Protein AF-A0A521VPE9-F1 (afdb_monomer_lite)

pLDDT: mean 84.45, std 17.82, range [32.88, 98.0]

Foldseek 3Di:
DDDDDDDDDDDDDDDDDDPDDDDPPPDPPQQWFKAKAWEFEAAPVRAGDFQKWKAKPPVRDIDTGHNRRIDIDIDTGGAPDKMKIFIDDDDAQCPPPDPVNLVLLLVQLVCCQVVNDNDPALLLQCQQCFLRPLGRYVVSSVLSVCSVVVHDPVRDGGFKWKWFPPFGCSVDCVGINRTDMDIDGSVDHNYHTYMYIGGSSVSVD

Secondary structure (DSSP, 8-state):
-------------------------------EEEEEEEEEEEETTS-B--S-EEEEETTTEEEEPPTTSEEEEEEEEETTS-EEEEEE--S-TTTT--HHHHHHHHHHHHHHHTTSS--SSHHHHHHH-SS-SSS--HHHHHHHHHHHTT--TTS---SEEEEETT--TTS-TTTS-SS-EEEE-TT--EEEEEEEEEEGGGGG-

Radius of gyration: 30.39 Å; chains: 1; bounding box: 102×29×91 Å

Structure (mmCIF, N/CA/C/O backbone):
data_AF-A0A521VPE9-F1
#
_entry.id   AF-A0A521VPE9-F1
#
loop_
_atom_site.group_PDB
_atom_site.id
_atom_site.type_symbol
_atom_site.label_atom_id
_atom_site.label_alt_id
_atom_site.label_comp_id
_atom_site.label_asym_id
_atom_site.label_entity_id
_atom_site.label_seq_id
_atom_site.pdbx_PDB_ins_code
_atom_site.Cartn_x
_atom_site.Cartn_y
_atom_site.Cartn_z
_atom_site.occupancy
_atom_site.B_iso_or_equiv
_atom_site.auth_seq_id
_atom_site.auth_comp_id
_atom_site.auth_asym_id
_atom_site.auth_atom_id
_atom_site.pdbx_PDB_model_num
ATOM 1 N N . MET A 1 1 ? 80.218 13.488 -65.699 1.00 38.84 1 MET A N 1
ATOM 2 C CA . MET A 1 1 ? 79.928 13.348 -64.254 1.00 38.84 1 MET A CA 1
ATOM 3 C C . MET A 1 1 ? 78.412 13.339 -64.065 1.00 38.84 1 MET A C 1
ATOM 5 O O . MET A 1 1 ? 77.801 14.327 -64.435 1.00 38.84 1 MET A O 1
ATOM 9 N N . LYS A 1 2 ? 77.873 12.226 -63.522 1.00 44.59 2 LYS A N 1
ATOM 10 C CA . LYS A 1 2 ? 76.482 11.945 -63.062 1.00 44.59 2 LYS A CA 1
ATOM 11 C C . LYS A 1 2 ? 75.376 11.873 -64.153 1.00 44.59 2 LYS A C 1
ATOM 13 O O . LYS A 1 2 ? 74.921 12.909 -64.608 1.00 44.59 2 LYS A O 1
ATOM 18 N N . THR A 1 3 ? 75.138 10.714 -64.803 1.00 37.97 3 THR A N 1
ATOM 19 C CA . THR A 1 3 ? 74.208 9.566 -64.491 1.00 37.97 3 THR A CA 1
ATOM 20 C C . THR A 1 3 ? 72.710 9.883 -64.727 1.00 37.97 3 THR A C 1
ATOM 22 O O . THR A 1 3 ? 72.199 10.746 -64.029 1.00 37.97 3 THR A O 1
ATOM 25 N N . LEU A 1 4 ? 72.049 9.394 -65.805 1.00 33.66 4 LEU A N 1
ATOM 26 C CA . LEU A 1 4 ? 71.272 8.119 -65.986 1.00 33.66 4 LEU A CA 1
ATOM 27 C C . LEU A 1 4 ? 70.026 8.027 -65.051 1.00 33.66 4 LEU A C 1
ATOM 29 O O . LEU A 1 4 ? 70.189 8.320 -63.879 1.00 33.66 4 LEU A O 1
ATOM 33 N N . SER A 1 5 ? 68.794 7.615 -65.404 1.00 39.41 5 SER A N 1
ATOM 34 C CA . SER A 1 5 ? 68.236 6.858 -66.541 1.00 39.41 5 SER A CA 1
ATOM 35 C C . SER A 1 5 ? 66.705 7.061 -66.709 1.00 39.41 5 SER A C 1
ATOM 37 O O . SER A 1 5 ? 66.017 7.502 -65.793 1.00 39.41 5 SER A O 1
ATOM 39 N N . LEU A 1 6 ? 66.198 6.649 -67.882 1.00 37.56 6 LEU A N 1
ATOM 40 C CA . LEU A 1 6 ? 64.811 6.280 -68.236 1.00 37.56 6 LEU A CA 1
ATOM 41 C C . LEU A 1 6 ? 64.096 5.383 -67.193 1.00 37.56 6 LEU A C 1
ATOM 43 O O . LEU A 1 6 ? 64.772 4.538 -66.610 1.00 37.56 6 LEU A O 1
ATOM 47 N N . LEU A 1 7 ? 62.746 5.419 -67.128 1.00 33.91 7 LEU A N 1
ATOM 48 C CA . LEU A 1 7 ? 61.874 4.316 -67.611 1.00 33.91 7 LEU A CA 1
ATOM 49 C C . LEU A 1 7 ? 60.352 4.622 -67.593 1.00 33.91 7 LEU A C 1
ATOM 51 O O . LEU A 1 7 ? 59.834 5.284 -66.701 1.00 33.91 7 LEU A O 1
ATOM 55 N N . LEU A 1 8 ? 59.680 4.058 -68.603 1.00 35.56 8 LEU A N 1
ATOM 56 C CA . LEU A 1 8 ? 58.241 3.846 -68.834 1.00 35.56 8 LEU A CA 1
ATOM 57 C C . LEU A 1 8 ? 57.514 3.107 -67.690 1.00 35.56 8 LEU A C 1
ATOM 59 O O . LEU A 1 8 ? 58.116 2.262 -67.034 1.00 35.56 8 LEU A O 1
ATOM 63 N N . GLY A 1 9 ? 56.186 3.269 -67.589 1.00 32.88 9 GLY A N 1
ATOM 64 C CA . GLY A 1 9 ? 55.341 2.347 -66.818 1.00 32.88 9 GLY A CA 1
ATOM 65 C C . GLY A 1 9 ? 53.842 2.653 -66.855 1.00 32.88 9 GLY A C 1
ATOM 66 O O . GLY A 1 9 ? 53.355 3.487 -66.106 1.00 32.88 9 GLY A O 1
ATOM 67 N N . ILE A 1 10 ? 53.127 1.947 -67.731 1.00 40.38 10 ILE A N 1
ATOM 68 C CA . ILE A 1 10 ? 51.663 1.778 -67.775 1.00 40.38 10 ILE A CA 1
ATOM 69 C C . ILE A 1 10 ? 51.202 1.016 -66.514 1.00 40.38 10 ILE A C 1
ATOM 71 O O . ILE A 1 10 ? 51.974 0.203 -66.017 1.00 40.38 10 ILE A O 1
ATOM 75 N N . ILE A 1 11 ? 49.962 1.229 -66.040 1.00 36.00 11 ILE A N 1
ATOM 76 C CA . ILE A 1 11 ? 48.952 0.199 -65.672 1.00 36.00 11 ILE A CA 1
ATOM 77 C C . ILE A 1 11 ? 47.795 0.850 -64.888 1.00 36.00 11 ILE A C 1
ATOM 79 O O . ILE A 1 11 ? 47.979 1.491 -63.858 1.00 36.00 11 ILE A O 1
ATOM 83 N N . ALA A 1 12 ? 46.585 0.652 -65.413 1.00 41.69 12 ALA A N 1
ATOM 84 C CA . ALA A 1 12 ? 45.309 0.907 -64.758 1.00 41.69 12 ALA A CA 1
ATOM 85 C C . ALA A 1 12 ? 45.059 -0.107 -63.634 1.00 41.69 12 ALA A C 1
ATOM 87 O O . ALA A 1 12 ? 45.365 -1.281 -63.817 1.00 41.69 12 ALA A O 1
ATOM 88 N N . PHE A 1 13 ? 44.411 0.291 -62.536 1.00 37.38 13 PHE A N 1
ATOM 89 C CA . PHE A 1 13 ? 43.777 -0.679 -61.640 1.00 37.38 13 PHE A CA 1
ATOM 90 C C . PHE A 1 13 ? 42.507 -0.109 -60.995 1.00 37.38 13 PHE A C 1
ATOM 92 O O . PHE A 1 13 ? 42.539 0.695 -60.068 1.00 37.38 13 PHE A O 1
ATOM 99 N N . SER A 1 14 ? 41.372 -0.552 -61.533 1.00 47.44 14 SER A N 1
ATOM 100 C CA . SER A 1 14 ? 40.066 -0.566 -60.876 1.00 47.44 14 SER A CA 1
ATOM 101 C C . SER A 1 14 ? 40.106 -1.601 -59.756 1.00 47.44 14 SER A C 1
ATOM 103 O O . SER A 1 14 ? 40.374 -2.763 -60.045 1.00 47.44 14 SER A O 1
ATOM 105 N N . THR A 1 15 ? 39.789 -1.231 -58.513 1.00 42.44 15 THR A N 1
ATOM 106 C CA . THR A 1 15 ? 39.433 -2.208 -57.467 1.00 42.44 15 THR A CA 1
ATOM 107 C C . THR A 1 15 ? 38.308 -1.688 -56.571 1.00 42.44 15 THR A C 1
ATOM 109 O O . THR A 1 15 ? 38.459 -0.716 -55.842 1.00 42.44 15 THR A O 1
ATOM 112 N N . ALA A 1 16 ? 37.166 -2.358 -56.735 1.00 42.12 16 ALA A N 1
ATOM 113 C CA . ALA A 1 16 ? 36.072 -2.659 -55.815 1.00 42.12 16 ALA A CA 1
ATOM 114 C C . ALA A 1 16 ? 35.952 -1.898 -54.477 1.00 42.12 16 ALA A C 1
ATOM 116 O O . ALA A 1 16 ? 36.826 -1.965 -53.613 1.00 42.12 16 ALA A O 1
ATOM 117 N N . LEU A 1 17 ? 34.747 -1.345 -54.260 1.00 40.72 17 LEU A N 1
ATOM 118 C CA . LEU A 1 17 ? 34.161 -1.146 -52.934 1.00 40.72 17 LEU A CA 1
ATOM 119 C C . LEU A 1 17 ? 34.229 -2.461 -52.148 1.00 40.72 17 LEU A C 1
ATOM 121 O O . LEU A 1 17 ? 33.538 -3.423 -52.479 1.00 40.72 17 LEU A O 1
ATOM 125 N N . PHE A 1 18 ? 35.015 -2.478 -51.079 1.00 43.62 18 PHE A N 1
ATOM 126 C CA . PHE A 1 18 ? 34.883 -3.481 -50.034 1.00 43.62 18 PHE A CA 1
ATOM 127 C C . PHE A 1 18 ? 33.961 -2.915 -48.953 1.00 43.62 18 PHE A C 1
ATOM 129 O O . PHE A 1 18 ? 34.363 -2.085 -48.139 1.00 43.62 18 PHE A O 1
ATOM 136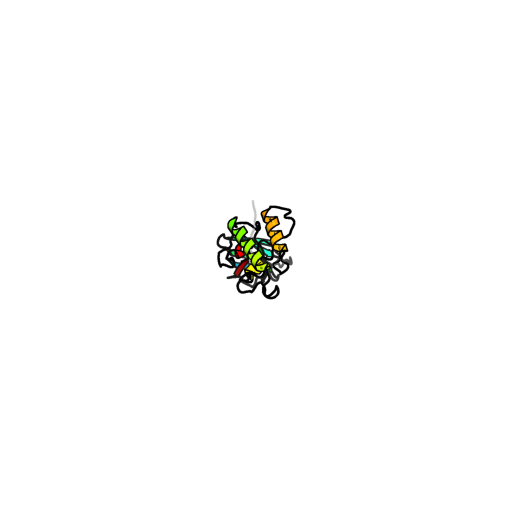 N N . SER A 1 19 ? 32.705 -3.362 -48.959 1.00 47.97 19 SER A N 1
ATOM 137 C CA . SER A 1 19 ? 31.839 -3.300 -47.784 1.00 47.97 19 SER A CA 1
ATOM 138 C C . SER A 1 19 ? 32.496 -4.142 -46.693 1.00 47.97 19 SER A C 1
ATOM 140 O O . SER A 1 19 ? 32.564 -5.367 -46.822 1.00 47.97 19 SER A O 1
ATOM 142 N N . GLN A 1 20 ? 33.033 -3.512 -45.649 1.00 49.53 20 GLN A N 1
ATOM 143 C CA . GLN A 1 20 ? 33.570 -4.267 -44.524 1.00 49.53 20 GLN A CA 1
ATOM 144 C C . GLN A 1 20 ? 32.431 -5.015 -43.830 1.00 49.53 20 GLN A C 1
ATOM 146 O O . GLN A 1 20 ? 31.494 -4.443 -43.278 1.00 49.53 20 GLN A O 1
ATOM 151 N N . SER A 1 21 ? 32.540 -6.330 -43.943 1.00 42.44 21 SER A N 1
ATOM 152 C CA . SER A 1 21 ? 31.733 -7.361 -43.323 1.00 42.44 21 SER A CA 1
ATOM 153 C C . SER A 1 21 ? 31.647 -7.190 -41.807 1.00 42.44 21 SER A C 1
ATOM 155 O O . SER A 1 21 ? 32.664 -7.077 -41.121 1.00 42.44 21 SER A O 1
ATOM 157 N N . ARG A 1 22 ? 30.412 -7.269 -41.311 1.00 51.34 22 ARG A N 1
ATOM 158 C CA . ARG A 1 22 ? 30.007 -7.534 -39.928 1.00 51.34 22 ARG A CA 1
ATOM 159 C C . ARG A 1 22 ? 30.828 -8.699 -39.355 1.00 51.34 22 ARG A C 1
ATOM 161 O O . ARG A 1 22 ? 30.612 -9.845 -39.735 1.00 51.34 22 ARG A O 1
ATOM 168 N N . GLN A 1 23 ? 31.768 -8.421 -38.453 1.00 50.00 23 GLN A N 1
ATOM 169 C CA . GLN A 1 23 ? 32.304 -9.460 -37.577 1.00 50.00 23 GLN A CA 1
ATOM 170 C C . GLN A 1 23 ? 31.295 -9.694 -36.454 1.00 50.00 23 GLN A C 1
ATOM 172 O O . GLN A 1 23 ? 31.183 -8.906 -35.515 1.00 50.00 23 GLN A O 1
ATOM 177 N N . GLU A 1 24 ? 30.539 -10.781 -36.580 1.00 51.44 24 GLU A N 1
ATOM 178 C CA . GLU A 1 24 ? 29.813 -11.378 -35.468 1.00 51.44 24 GLU A CA 1
ATOM 179 C C . GLU A 1 24 ? 30.824 -11.961 -34.484 1.00 51.44 24 GLU A C 1
ATOM 181 O O . GLU A 1 24 ? 31.303 -13.084 -34.618 1.00 51.44 24 GLU A O 1
ATOM 186 N N . ILE A 1 25 ? 31.174 -11.164 -33.479 1.00 54.12 25 ILE A N 1
ATOM 187 C CA . ILE A 1 25 ? 31.717 -11.699 -32.239 1.00 54.12 25 ILE A CA 1
ATOM 188 C C . ILE A 1 25 ? 30.508 -12.209 -31.461 1.00 54.12 25 ILE A C 1
ATOM 190 O O . ILE A 1 25 ? 29.735 -11.415 -30.922 1.00 54.12 25 ILE A O 1
ATOM 194 N N . SER A 1 26 ? 30.351 -13.534 -31.445 1.00 57.69 26 SER A N 1
ATOM 195 C CA . SER A 1 26 ? 29.469 -14.299 -30.560 1.00 57.69 26 SER A CA 1
ATOM 196 C C . SER A 1 26 ? 29.886 -14.098 -29.096 1.00 57.69 26 SER A C 1
ATOM 198 O O . SER A 1 26 ? 30.411 -14.993 -28.439 1.00 57.69 26 SER A O 1
ATOM 200 N N . GLY A 1 27 ? 29.688 -12.887 -28.592 1.00 43.84 27 GLY A N 1
ATOM 201 C CA . GLY A 1 27 ? 29.417 -12.638 -27.190 1.00 43.84 27 GLY A CA 1
ATOM 202 C C . GLY A 1 27 ? 27.909 -12.529 -27.072 1.00 43.84 27 GLY A C 1
ATOM 203 O O . GLY A 1 27 ? 27.284 -11.873 -27.903 1.00 43.84 27 GLY A O 1
ATOM 204 N N . ASN A 1 28 ? 27.331 -13.191 -26.082 1.00 50.50 28 ASN A N 1
ATOM 205 C CA . ASN A 1 28 ? 25.933 -13.062 -25.706 1.00 50.50 28 ASN A CA 1
ATOM 206 C C . ASN A 1 28 ? 25.650 -11.582 -25.372 1.00 50.50 28 ASN A C 1
ATOM 208 O O . ASN A 1 28 ? 25.769 -11.171 -24.221 1.00 50.50 28 ASN A O 1
ATOM 212 N N . ARG A 1 29 ? 25.401 -10.737 -26.381 1.00 56.78 29 ARG A N 1
ATOM 213 C CA . ARG A 1 29 ? 24.960 -9.365 -26.155 1.00 56.78 29 ARG A CA 1
ATOM 214 C C . ARG A 1 29 ? 23.527 -9.509 -25.687 1.00 56.78 29 ARG A C 1
ATOM 216 O O . ARG A 1 29 ? 22.679 -9.930 -26.468 1.00 56.78 29 ARG A O 1
ATOM 223 N N . ALA A 1 30 ? 23.289 -9.232 -24.411 1.00 64.31 30 ALA A N 1
ATOM 224 C CA . ALA A 1 30 ? 21.945 -8.950 -23.951 1.00 64.31 30 ALA A CA 1
ATOM 225 C C . ALA A 1 30 ? 21.428 -7.816 -24.843 1.00 64.31 30 ALA A C 1
ATOM 227 O O . ALA A 1 30 ? 21.973 -6.712 -24.827 1.00 64.31 30 ALA A O 1
ATOM 228 N N . PHE A 1 31 ? 20.495 -8.143 -25.732 1.00 83.31 31 PHE A N 1
ATOM 229 C CA . PHE A 1 31 ? 19.759 -7.131 -26.466 1.00 83.31 31 PHE A CA 1
ATOM 230 C C . PHE A 1 31 ? 18.882 -6.420 -25.441 1.00 83.31 31 PHE A C 1
ATOM 232 O O . PHE A 1 31 ? 18.300 -7.088 -24.584 1.00 83.31 31 PHE A O 1
ATOM 239 N N . SER A 1 32 ? 18.868 -5.093 -25.480 1.00 87.75 32 SER A N 1
ATOM 240 C CA . SER A 1 32 ? 17.947 -4.288 -24.694 1.00 87.75 32 SER A CA 1
ATOM 241 C C . SER A 1 32 ? 17.077 -3.474 -25.633 1.00 87.75 32 SER A C 1
ATOM 243 O O . SER A 1 32 ? 17.563 -3.004 -26.667 1.00 87.75 32 SER A O 1
ATOM 245 N N . SER A 1 33 ? 15.820 -3.299 -25.250 1.00 90.94 33 SER A N 1
ATOM 246 C CA . SER A 1 33 ? 14.893 -2.408 -25.936 1.00 90.94 33 SER A CA 1
ATOM 247 C C . SER A 1 33 ? 14.295 -1.404 -24.952 1.00 90.94 33 SER A C 1
ATOM 249 O O . SER A 1 33 ? 14.069 -1.748 -23.783 1.00 90.94 33 SER A O 1
ATOM 251 N N . PRO A 1 34 ? 14.005 -0.175 -25.415 1.00 91.94 34 PRO A N 1
ATOM 252 C CA . PRO A 1 34 ? 13.356 0.828 -24.593 1.00 91.94 34 PRO A CA 1
ATOM 253 C C . PRO A 1 34 ? 11.907 0.429 -24.316 1.00 91.94 34 PRO A C 1
ATOM 255 O O . PRO A 1 34 ? 11.120 0.217 -25.239 1.00 91.94 34 PRO A O 1
ATOM 258 N N . 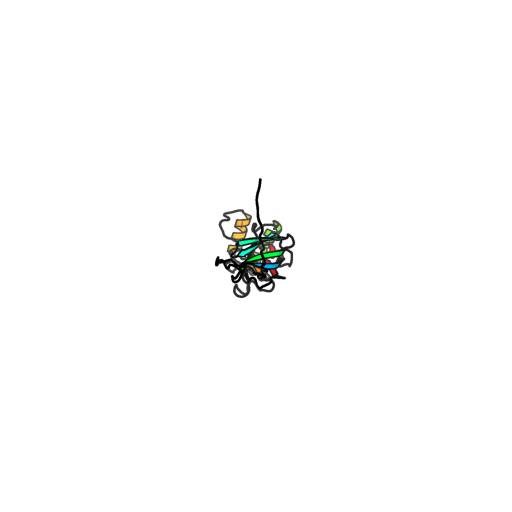VAL A 1 35 ? 11.537 0.402 -23.040 1.00 93.50 35 VAL A N 1
ATOM 259 C CA . VAL A 1 35 ? 10.165 0.214 -22.570 1.00 93.50 35 VAL A CA 1
ATOM 260 C C . VAL A 1 35 ? 9.692 1.486 -21.895 1.00 93.50 35 VAL A C 1
ATOM 262 O O . VAL A 1 35 ? 10.323 1.986 -20.964 1.00 93.50 35 VAL A O 1
ATOM 265 N N . HIS A 1 36 ? 8.558 2.002 -22.362 1.00 94.94 36 HIS A N 1
ATOM 266 C CA . HIS A 1 36 ? 7.887 3.145 -21.755 1.00 94.94 36 HIS A CA 1
ATOM 267 C C . HIS A 1 36 ? 6.868 2.664 -20.719 1.00 94.94 36 HIS A C 1
ATOM 269 O O . HIS A 1 36 ? 5.966 1.886 -21.047 1.00 94.94 36 HIS A O 1
ATOM 275 N N . ILE A 1 37 ? 7.034 3.121 -19.478 1.00 95.88 37 ILE A N 1
ATOM 276 C CA . ILE A 1 37 ? 6.189 2.799 -18.330 1.00 95.88 37 ILE A CA 1
ATOM 277 C C . ILE A 1 37 ? 5.598 4.101 -17.798 1.00 95.88 37 ILE A C 1
ATOM 279 O O . ILE A 1 37 ? 6.317 4.980 -17.324 1.00 95.88 37 ILE A O 1
ATOM 283 N N . GLN A 1 38 ? 4.276 4.213 -17.867 1.00 97.12 38 GLN A N 1
ATOM 284 C CA . GLN A 1 38 ? 3.535 5.404 -17.484 1.00 97.12 38 GLN A CA 1
ATOM 285 C C . GLN A 1 38 ? 2.258 5.040 -16.727 1.00 97.12 38 GLN A C 1
ATOM 287 O O . GLN A 1 38 ? 1.488 4.166 -17.142 1.00 97.12 38 GLN A O 1
ATOM 292 N N . GLY A 1 39 ? 1.982 5.777 -15.654 1.00 97.31 39 GLY A N 1
ATOM 293 C CA . GLY A 1 39 ? 0.763 5.599 -14.885 1.00 97.31 39 GLY A CA 1
ATOM 294 C C . GLY A 1 39 ? 0.574 6.583 -13.742 1.00 97.31 39 GLY A C 1
ATOM 295 O O . GLY A 1 39 ? 1.229 7.624 -13.656 1.00 97.31 39 GLY A O 1
ATOM 296 N N . MET A 1 40 ? -0.380 6.237 -12.884 1.00 97.88 40 MET A N 1
ATOM 297 C CA . MET A 1 40 ? -0.809 7.013 -11.731 1.00 97.88 40 MET A CA 1
ATOM 298 C C . MET A 1 40 ? -1.070 6.090 -10.541 1.00 97.88 40 MET A C 1
ATOM 300 O O . MET A 1 40 ? -1.668 5.020 -10.695 1.00 97.88 40 MET A O 1
ATOM 304 N N . VAL A 1 41 ? -0.667 6.541 -9.353 1.00 97.94 41 VAL A N 1
ATOM 305 C CA . VAL A 1 41 ? -1.020 5.920 -8.077 1.00 97.94 41 VAL A CA 1
ATOM 306 C C . VAL A 1 41 ? -1.990 6.817 -7.307 1.00 97.94 41 VAL A C 1
ATOM 308 O O . VAL A 1 41 ? -1.702 7.985 -7.034 1.00 97.94 41 VAL A O 1
ATOM 311 N N . THR A 1 42 ? -3.141 6.263 -6.934 1.00 96.50 42 THR A N 1
ATOM 312 C CA . THR A 1 42 ? -4.176 6.935 -6.131 1.00 96.50 42 THR A CA 1
ATOM 313 C C . THR A 1 42 ? -4.551 6.106 -4.913 1.00 96.50 42 THR A C 1
ATOM 315 O O . THR A 1 42 ? -4.334 4.902 -4.905 1.00 96.50 42 THR A O 1
ATOM 318 N N . ASN A 1 43 ? -5.159 6.707 -3.894 1.00 94.00 43 ASN A N 1
ATOM 319 C CA . ASN A 1 43 ? -5.809 5.961 -2.821 1.00 94.00 43 ASN A CA 1
ATOM 320 C C . ASN A 1 43 ? -7.228 5.527 -3.222 1.00 94.00 43 ASN A C 1
ATOM 322 O O . ASN A 1 43 ? -7.712 5.827 -4.317 1.00 94.00 43 ASN A O 1
ATOM 326 N N . THR A 1 44 ? -7.916 4.845 -2.310 1.00 92.56 44 THR A N 1
ATOM 327 C CA . THR A 1 44 ? -9.285 4.346 -2.519 1.00 92.56 44 THR A CA 1
ATOM 328 C C . THR A 1 44 ? -10.309 5.469 -2.740 1.00 92.56 44 THR A C 1
ATOM 330 O O . THR A 1 44 ? -11.326 5.263 -3.401 1.00 92.56 44 THR A O 1
ATOM 333 N N . GLY A 1 45 ? -10.016 6.676 -2.240 1.00 90.50 45 GLY A N 1
ATOM 334 C CA . GLY A 1 45 ? -10.793 7.899 -2.451 1.00 90.50 45 GLY A CA 1
ATOM 335 C C . GLY A 1 45 ? -10.434 8.670 -3.728 1.00 90.50 45 GLY A C 1
ATOM 336 O O . GLY A 1 45 ? -10.965 9.759 -3.943 1.00 90.50 45 GLY A O 1
ATOM 337 N N . GLY A 1 46 ? -9.527 8.150 -4.564 1.00 92.19 46 GLY A N 1
ATOM 338 C CA . GLY A 1 46 ? -9.086 8.784 -5.811 1.00 92.19 46 GLY A CA 1
ATOM 339 C C . GLY A 1 46 ? -8.093 9.937 -5.633 1.00 92.19 46 GLY A C 1
ATOM 340 O O . GLY A 1 46 ? -7.814 10.661 -6.586 1.00 92.19 46 GLY A O 1
ATOM 341 N N . GLN A 1 47 ? -7.554 10.136 -4.430 1.00 93.56 47 GLN A N 1
ATOM 342 C CA . GLN A 1 47 ? -6.522 11.138 -4.169 1.00 93.56 47 GLN A CA 1
ATOM 343 C C . GLN A 1 47 ? -5.151 10.592 -4.565 1.00 93.56 47 GLN A C 1
ATOM 345 O O . GLN A 1 47 ? -4.843 9.434 -4.301 1.00 93.56 47 GLN A O 1
ATOM 350 N N . SER A 1 48 ? -4.309 11.430 -5.162 1.00 95.56 48 SER A N 1
ATOM 351 C CA . SER A 1 48 ? -2.937 11.080 -5.531 1.00 95.56 48 SER A CA 1
ATOM 352 C C . SER A 1 48 ? -2.101 10.591 -4.346 1.00 95.56 48 SER A C 1
ATOM 354 O O . SER A 1 48 ? -2.068 11.236 -3.296 1.00 95.56 48 SER A O 1
ATOM 356 N N . VAL A 1 49 ? -1.359 9.500 -4.546 1.00 94.88 49 VAL A N 1
ATOM 357 C CA . VAL A 1 49 ? -0.375 8.982 -3.584 1.00 94.88 49 VAL A CA 1
ATOM 358 C C . VAL A 1 49 ? 1.012 9.109 -4.197 1.00 94.88 49 VAL A C 1
ATOM 360 O O . VAL A 1 49 ? 1.391 8.335 -5.069 1.00 94.88 49 VAL A O 1
ATOM 363 N N . GLY A 1 50 ? 1.771 10.107 -3.748 1.00 95.31 50 GLY A N 1
ATOM 364 C CA . GLY A 1 50 ? 3.132 10.340 -4.224 1.00 95.31 50 GLY A CA 1
ATOM 365 C C . GLY A 1 50 ? 4.207 9.578 -3.455 1.00 95.31 50 GLY A C 1
ATOM 366 O O . GLY A 1 50 ? 3.930 8.981 -2.410 1.00 95.31 50 GLY A O 1
ATOM 367 N N . ASN A 1 51 ? 5.455 9.652 -3.931 1.00 95.44 51 ASN A N 1
ATOM 368 C CA . ASN A 1 51 ? 6.614 8.953 -3.357 1.00 95.44 51 ASN A CA 1
ATOM 369 C C . ASN A 1 51 ? 6.352 7.448 -3.167 1.00 95.44 51 ASN A C 1
ATOM 371 O O . ASN A 1 51 ? 6.512 6.920 -2.063 1.00 95.44 51 ASN A O 1
ATOM 375 N N . VAL A 1 52 ? 5.844 6.798 -4.210 1.00 96.31 52 VAL A N 1
ATOM 376 C CA . VAL A 1 52 ? 5.719 5.340 -4.294 1.00 96.31 52 VAL A CA 1
ATOM 377 C C . VAL A 1 52 ? 6.948 4.830 -5.029 1.00 96.31 52 VAL A C 1
ATOM 379 O O . VAL A 1 52 ? 7.302 5.375 -6.075 1.00 96.31 52 VAL A O 1
ATOM 382 N N . THR A 1 53 ? 7.611 3.821 -4.482 1.00 97.06 53 THR A N 1
ATOM 383 C CA . THR A 1 53 ? 8.759 3.170 -5.109 1.00 97.06 53 THR A CA 1
ATOM 384 C C . THR A 1 53 ? 8.250 2.138 -6.098 1.00 97.06 53 THR A C 1
ATOM 386 O O . THR A 1 53 ? 7.465 1.262 -5.747 1.00 97.06 53 THR A O 1
ATOM 389 N N . LEU A 1 54 ? 8.695 2.247 -7.342 1.00 97.00 54 LEU A N 1
ATOM 390 C CA . LEU A 1 54 ? 8.450 1.291 -8.409 1.00 97.00 54 LEU A CA 1
ATOM 391 C C . LEU A 1 54 ? 9.738 0.514 -8.665 1.00 97.00 54 LEU A C 1
ATOM 393 O O . LEU A 1 54 ? 10.802 1.114 -8.830 1.00 97.00 54 LEU A O 1
ATOM 397 N N . ILE A 1 55 ? 9.638 -0.812 -8.693 1.00 96.94 55 ILE A N 1
ATOM 398 C CA . ILE A 1 55 ? 10.777 -1.723 -8.826 1.00 96.94 55 ILE A CA 1
ATOM 399 C C . ILE A 1 55 ? 10.539 -2.630 -10.025 1.00 96.94 55 ILE A C 1
ATOM 401 O O . ILE A 1 55 ? 9.523 -3.319 -10.092 1.00 96.94 55 ILE A O 1
ATOM 405 N N . VAL A 1 56 ? 11.487 -2.657 -10.955 1.00 96.56 56 VAL A N 1
ATOM 406 C CA . VAL A 1 56 ? 11.466 -3.540 -12.123 1.00 96.56 56 VAL A CA 1
ATOM 407 C C . VAL A 1 56 ? 12.483 -4.656 -11.927 1.00 96.56 56 VAL A C 1
ATOM 409 O O . VAL A 1 56 ? 13.684 -4.404 -11.833 1.00 96.56 56 VAL A O 1
ATOM 412 N N . LEU A 1 57 ? 11.997 -5.893 -11.868 1.00 95.81 57 LEU A N 1
ATOM 413 C CA . LEU A 1 57 ? 12.802 -7.115 -11.835 1.00 95.81 57 LEU A CA 1
ATOM 414 C C . LEU A 1 57 ? 12.843 -7.763 -13.232 1.00 95.81 57 LEU A C 1
ATOM 416 O O . LEU A 1 57 ? 11.860 -7.646 -13.964 1.00 95.81 57 LEU A O 1
ATOM 420 N N . PRO A 1 58 ? 13.927 -8.481 -13.592 1.00 93.25 58 PRO A N 1
ATOM 421 C CA . PRO A 1 58 ? 15.062 -8.864 -12.742 1.00 93.25 58 PRO A CA 1
ATOM 422 C C . PRO A 1 58 ? 16.157 -7.797 -12.605 1.00 93.25 58 PRO A C 1
ATOM 424 O O . PRO A 1 58 ? 16.985 -7.907 -11.700 1.00 93.25 58 PRO A O 1
ATOM 427 N N . ASP A 1 59 ? 16.156 -6.761 -13.447 1.00 89.62 59 ASP A N 1
ATOM 428 C CA . ASP A 1 59 ? 17.210 -5.734 -13.487 1.00 89.62 59 ASP A CA 1
ATOM 429 C C . ASP A 1 59 ? 17.342 -4.919 -12.184 1.00 89.62 59 ASP A C 1
ATOM 431 O O . ASP A 1 59 ? 18.329 -4.211 -11.988 1.00 89.62 59 ASP A O 1
ATOM 435 N N . SER A 1 60 ? 16.381 -5.055 -11.263 1.00 93.75 60 SER A N 1
ATOM 436 C CA . SER A 1 60 ? 16.340 -4.383 -9.957 1.00 93.75 60 SER A CA 1
ATOM 437 C C . SER A 1 60 ? 16.422 -2.862 -10.087 1.00 93.75 60 SER A C 1
ATOM 439 O O . SER A 1 60 ? 17.028 -2.174 -9.266 1.00 93.75 60 SER A O 1
ATOM 441 N N . ILE A 1 61 ? 15.809 -2.337 -11.149 1.00 95.06 61 ILE A N 1
ATOM 442 C CA . ILE A 1 61 ? 15.741 -0.905 -11.421 1.00 95.06 61 ILE A CA 1
ATOM 443 C C . ILE A 1 61 ? 14.656 -0.310 -10.536 1.00 95.06 61 ILE A C 1
ATOM 445 O O . ILE A 1 61 ? 13.512 -0.754 -10.573 1.00 95.06 61 ILE A O 1
ATOM 449 N N . THR A 1 62 ? 15.004 0.723 -9.776 1.00 96.56 62 THR A N 1
ATOM 450 C CA . THR A 1 62 ? 14.079 1.406 -8.870 1.00 96.56 62 THR A CA 1
ATOM 451 C C . THR A 1 62 ? 13.887 2.859 -9.280 1.00 96.56 62 THR A C 1
ATOM 453 O O . THR A 1 62 ? 14.868 3.561 -9.536 1.00 96.56 62 THR A O 1
ATOM 456 N N . PHE A 1 63 ? 12.649 3.340 -9.277 1.00 96.62 63 PHE A N 1
ATOM 457 C CA . PHE A 1 63 ? 12.321 4.752 -9.474 1.00 96.62 63 PHE A CA 1
ATOM 458 C C . PHE A 1 63 ? 11.135 5.159 -8.597 1.00 96.62 63 PHE A C 1
ATOM 460 O O . PHE A 1 63 ? 10.387 4.313 -8.122 1.00 96.62 63 PHE A O 1
ATOM 467 N N . LEU A 1 64 ? 10.977 6.458 -8.346 1.00 96.50 64 LEU A N 1
ATOM 468 C CA . LEU A 1 64 ? 9.889 6.988 -7.523 1.00 96.50 64 LEU A CA 1
ATOM 469 C C . LEU A 1 64 ? 8.810 7.619 -8.399 1.00 96.50 64 LEU A C 1
ATOM 471 O O . LEU A 1 64 ? 9.121 8.287 -9.386 1.00 96.50 64 LEU A O 1
ATOM 475 N N . SER A 1 65 ? 7.553 7.473 -7.989 1.00 97.88 65 SER A N 1
ATOM 476 C CA . SER A 1 65 ? 6.482 8.334 -8.476 1.00 97.88 65 SER A CA 1
ATOM 477 C C . SER A 1 65 ? 6.693 9.773 -7.993 1.00 97.88 65 SER A C 1
ATOM 479 O O . SER A 1 65 ? 7.227 10.022 -6.908 1.00 97.88 65 SER A O 1
ATOM 481 N N . GLU A 1 66 ? 6.185 10.733 -8.755 1.00 97.62 66 GLU A N 1
ATOM 482 C CA . GLU A 1 66 ? 6.109 12.132 -8.346 1.00 97.62 66 GLU A CA 1
ATOM 483 C C . GLU A 1 66 ? 5.180 12.314 -7.134 1.00 97.62 66 GLU A C 1
ATOM 485 O O . GLU A 1 66 ? 4.421 11.416 -6.757 1.00 97.62 66 GLU A O 1
ATOM 490 N N . LEU A 1 67 ? 5.187 13.507 -6.528 1.00 95.88 67 LEU A N 1
ATOM 491 C CA . LEU A 1 67 ? 4.273 13.855 -5.427 1.00 95.88 67 LEU A CA 1
ATOM 492 C C . LEU A 1 67 ? 2.792 13.804 -5.838 1.00 95.88 67 LEU A C 1
ATOM 494 O O . LEU A 1 67 ? 1.927 13.553 -5.004 1.00 95.88 67 LEU A O 1
ATOM 498 N N . SER A 1 68 ? 2.511 14.015 -7.122 1.00 96.75 68 SER A N 1
ATOM 499 C CA . SER A 1 68 ? 1.200 13.857 -7.762 1.00 96.75 68 SER A CA 1
ATOM 500 C C . SER A 1 68 ? 0.783 12.397 -7.953 1.00 96.75 68 SER A C 1
ATOM 502 O O . SER A 1 68 ? -0.316 12.162 -8.445 1.00 96.75 68 SER A O 1
ATOM 504 N N . GLY A 1 69 ? 1.629 11.424 -7.602 1.00 97.12 69 GLY A N 1
ATOM 505 C CA . GLY A 1 69 ? 1.392 9.995 -7.827 1.00 97.12 69 GLY A CA 1
ATOM 506 C C . GLY A 1 69 ? 1.622 9.539 -9.270 1.00 97.12 69 GLY A C 1
ATOM 507 O O . GLY A 1 69 ? 1.564 8.342 -9.541 1.00 97.12 69 GLY A O 1
ATOM 508 N N . SER A 1 70 ? 1.910 10.458 -10.195 1.00 98.00 70 SER A N 1
ATOM 509 C CA . SER A 1 70 ? 2.267 10.126 -11.573 1.00 98.00 70 SER A CA 1
ATOM 510 C C . SER A 1 70 ? 3.669 9.539 -11.657 1.00 98.00 70 SER A C 1
ATOM 512 O O . SER A 1 70 ? 4.573 9.929 -10.919 1.00 98.00 70 SER A O 1
ATOM 514 N N . PHE A 1 71 ? 3.862 8.624 -12.596 1.00 97.75 71 PHE A N 1
ATOM 515 C CA . PHE A 1 71 ? 5.175 8.153 -13.014 1.00 97.75 71 PHE A CA 1
ATOM 516 C C . PHE A 1 71 ? 5.198 8.021 -14.534 1.00 97.75 71 PHE A C 1
ATOM 518 O O . PHE A 1 71 ? 4.212 7.607 -15.144 1.00 97.75 71 PHE A O 1
ATOM 525 N N . ASP A 1 72 ? 6.319 8.402 -15.134 1.00 96.94 72 ASP A N 1
ATOM 526 C CA . ASP A 1 72 ? 6.558 8.346 -16.572 1.00 96.94 72 ASP A CA 1
ATOM 527 C C . ASP A 1 72 ? 8.061 8.137 -16.781 1.00 96.94 72 ASP A C 1
ATOM 529 O O . ASP A 1 72 ? 8.875 9.005 -16.458 1.00 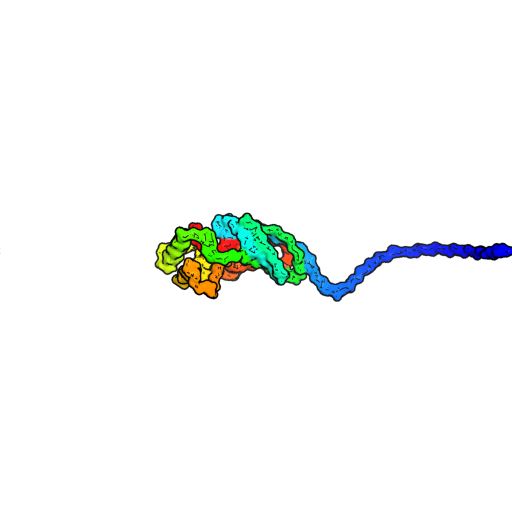96.94 72 ASP A O 1
ATOM 533 N N . VAL A 1 73 ? 8.443 6.943 -17.228 1.00 95.75 73 VAL A N 1
ATOM 534 C CA . VAL A 1 73 ? 9.845 6.560 -17.384 1.00 95.75 73 VAL A CA 1
ATOM 535 C C . VAL A 1 73 ? 10.038 5.712 -18.632 1.00 95.75 73 VAL A C 1
ATOM 537 O O . VAL A 1 73 ? 9.200 4.888 -18.989 1.00 95.75 73 VAL A O 1
ATOM 540 N N . THR A 1 74 ? 11.172 5.904 -19.301 1.00 95.44 74 THR A N 1
ATOM 541 C CA . THR A 1 74 ? 11.646 5.000 -20.353 1.00 95.44 74 THR A CA 1
ATOM 542 C C . THR A 1 74 ? 12.870 4.257 -19.836 1.00 95.44 74 THR A C 1
ATOM 544 O O . THR A 1 74 ? 13.838 4.893 -19.419 1.00 95.44 74 THR A O 1
ATOM 547 N N . LEU A 1 75 ? 12.814 2.926 -19.838 1.00 93.81 75 LEU A N 1
ATOM 548 C CA . LEU A 1 75 ? 13.866 2.044 -19.334 1.00 93.81 75 LEU A CA 1
ATOM 549 C C . LEU A 1 75 ? 14.430 1.187 -20.463 1.00 93.81 75 LEU A C 1
ATOM 551 O O . LEU A 1 75 ? 13.676 0.675 -21.279 1.00 93.81 75 LEU A O 1
ATOM 555 N N . GLU A 1 76 ? 15.743 0.991 -20.481 1.00 92.81 76 GLU A N 1
ATOM 556 C CA . GLU A 1 76 ? 16.391 0.026 -21.372 1.00 92.81 76 GLU A CA 1
ATOM 557 C C . GLU A 1 76 ? 16.414 -1.337 -20.680 1.00 92.81 76 GLU A C 1
ATOM 559 O O . GLU A 1 76 ? 17.173 -1.536 -19.731 1.00 92.81 76 GLU A O 1
ATOM 564 N N . LEU A 1 77 ? 15.558 -2.257 -21.126 1.00 92.50 77 LEU A N 1
ATOM 565 C CA . LEU A 1 77 ? 15.345 -3.553 -20.479 1.00 92.50 77 LEU A CA 1
ATOM 566 C C . LEU A 1 77 ? 15.759 -4.700 -21.391 1.00 92.50 77 LEU A C 1
ATOM 568 O O . LEU A 1 77 ? 15.684 -4.583 -22.612 1.00 92.50 77 LEU A O 1
ATOM 572 N N . GLN A 1 78 ? 16.181 -5.821 -20.805 1.00 91.56 78 GLN A N 1
ATOM 573 C CA . GLN A 1 78 ? 16.619 -6.986 -21.569 1.00 91.56 78 GLN A CA 1
ATOM 574 C C . GLN A 1 78 ? 15.483 -7.595 -22.412 1.00 91.56 78 GLN A C 1
ATOM 576 O O . GLN A 1 78 ? 14.405 -7.901 -21.902 1.00 91.56 78 GLN A O 1
ATOM 581 N N . ASP A 1 79 ? 15.754 -7.850 -23.690 1.00 90.00 79 ASP A N 1
ATOM 582 C CA . ASP A 1 79 ? 14.822 -8.488 -24.619 1.00 90.00 79 ASP A CA 1
ATOM 583 C C . ASP A 1 79 ? 14.633 -9.981 -24.345 1.00 90.00 79 ASP A C 1
ATOM 585 O O . ASP A 1 79 ? 15.552 -10.686 -23.921 1.00 90.00 79 ASP A O 1
ATOM 589 N N . ASN A 1 80 ? 13.449 -10.488 -24.710 1.00 85.69 80 ASN A N 1
ATOM 590 C CA . ASN A 1 80 ? 13.055 -11.899 -24.588 1.00 85.69 80 ASN A CA 1
ATOM 591 C C . ASN A 1 80 ? 13.119 -12.452 -23.152 1.00 85.69 80 ASN A C 1
ATOM 593 O O . ASN A 1 80 ? 13.202 -13.666 -22.956 1.00 85.69 80 ASN A O 1
ATOM 597 N N . VAL A 1 81 ? 13.063 -11.571 -22.153 1.00 90.38 81 VAL A N 1
ATOM 598 C CA . VAL A 1 81 ? 12.959 -11.917 -20.735 1.00 90.38 81 VAL A CA 1
ATOM 599 C C . VAL A 1 81 ? 11.680 -11.276 -20.189 1.00 90.38 81 VAL A C 1
ATOM 601 O O . VAL A 1 81 ? 11.426 -10.108 -20.487 1.00 90.38 81 VAL A O 1
ATOM 604 N N . PRO A 1 82 ? 10.839 -12.016 -19.443 1.00 93.50 82 PRO A N 1
ATOM 605 C CA . PRO A 1 82 ? 9.706 -11.413 -18.759 1.00 93.50 82 PRO A CA 1
ATOM 606 C C . PRO A 1 82 ? 10.207 -10.523 -17.618 1.00 93.50 82 PRO A C 1
ATOM 608 O O . PRO A 1 82 ? 11.004 -10.954 -16.784 1.00 93.50 82 PRO A O 1
ATOM 611 N N . HIS A 1 83 ? 9.696 -9.301 -17.582 1.00 94.56 83 HIS A N 1
ATOM 612 C CA . HIS A 1 83 ? 9.932 -8.312 -16.539 1.00 94.56 83 HIS A CA 1
ATOM 613 C C . HIS A 1 83 ? 8.740 -8.248 -15.597 1.00 94.56 83 HIS A C 1
ATOM 615 O O . HIS A 1 83 ? 7.614 -8.566 -15.984 1.00 94.56 83 HIS A O 1
ATOM 621 N N . GLN A 1 84 ? 8.978 -7.823 -14.361 1.00 95.69 84 GLN A N 1
ATOM 622 C CA . GLN A 1 84 ? 7.935 -7.639 -13.358 1.00 95.69 84 GLN A CA 1
ATOM 623 C C . GLN A 1 84 ? 8.055 -6.263 -12.720 1.00 95.69 84 GLN A C 1
ATOM 625 O O . GLN A 1 84 ? 9.115 -5.910 -12.210 1.00 95.69 84 GLN A O 1
ATOM 630 N N . LEU A 1 85 ? 6.960 -5.508 -12.739 1.00 95.94 85 LEU A N 1
ATOM 631 C CA . LEU A 1 85 ? 6.825 -4.233 -12.049 1.00 95.94 85 LEU A CA 1
ATOM 632 C C . LEU A 1 85 ? 6.147 -4.454 -10.697 1.00 95.94 85 LEU A C 1
ATOM 634 O O . LEU A 1 85 ? 4.983 -4.851 -10.653 1.00 95.94 85 LEU A O 1
ATOM 638 N N . TYR A 1 86 ? 6.869 -4.143 -9.628 1.00 94.88 86 TYR A N 1
ATOM 639 C CA . TYR A 1 86 ? 6.384 -4.084 -8.255 1.00 94.88 86 TYR A CA 1
ATOM 640 C C . TYR A 1 86 ? 6.237 -2.637 -7.817 1.00 94.88 86 TYR A C 1
ATOM 642 O O . TYR A 1 86 ? 6.921 -1.744 -8.325 1.00 94.88 86 TYR A O 1
ATOM 650 N N . VAL A 1 87 ? 5.378 -2.425 -6.829 1.00 95.31 87 VAL A N 1
ATOM 651 C CA . VAL A 1 87 ? 5.252 -1.141 -6.149 1.00 95.31 87 VAL A CA 1
ATOM 652 C C . VAL A 1 87 ? 5.282 -1.342 -4.646 1.00 95.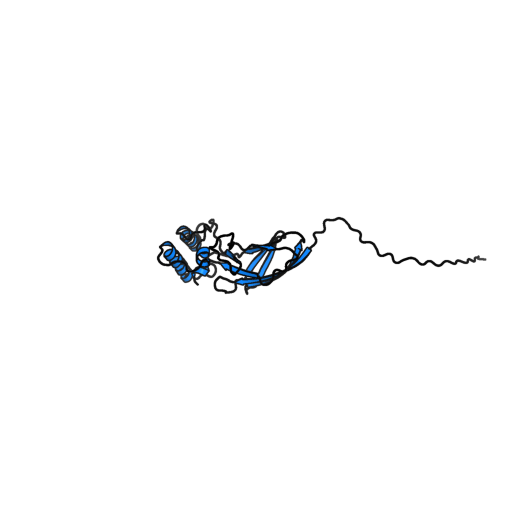31 87 VAL A C 1
ATOM 654 O O . VAL A 1 87 ? 4.694 -2.282 -4.113 1.00 95.31 87 VAL A O 1
ATOM 657 N N . GLU A 1 88 ? 5.955 -0.433 -3.965 1.00 93.50 88 GLU A N 1
ATOM 658 C CA . GLU A 1 88 ? 6.010 -0.392 -2.516 1.00 93.50 88 GLU A CA 1
ATOM 659 C C . GLU A 1 88 ? 6.044 1.052 -2.032 1.00 93.50 88 GLU A C 1
ATOM 661 O O . GLU A 1 88 ? 6.334 1.995 -2.777 1.00 93.50 88 GLU A O 1
ATOM 666 N N . LYS A 1 89 ? 5.717 1.242 -0.760 1.00 92.44 89 LYS A N 1
ATOM 667 C CA . LYS A 1 89 ? 5.791 2.548 -0.129 1.00 92.44 89 LYS A CA 1
ATOM 668 C C . LYS A 1 89 ? 6.233 2.403 1.313 1.00 92.44 89 LYS A C 1
ATOM 670 O O . LYS A 1 89 ? 5.521 1.824 2.132 1.00 92.44 89 LYS A O 1
ATOM 675 N N . ASP A 1 90 ? 7.382 2.997 1.596 1.00 85.62 90 ASP A N 1
ATOM 676 C CA . ASP A 1 90 ? 7.929 3.086 2.942 1.00 85.62 90 ASP A CA 1
ATOM 677 C C . ASP A 1 90 ? 7.117 4.043 3.823 1.00 85.62 90 ASP A C 1
ATOM 679 O O . ASP A 1 90 ? 6.456 4.978 3.348 1.00 85.62 90 ASP A O 1
ATOM 683 N N . GLY A 1 91 ? 7.215 3.840 5.134 1.00 81.94 91 GLY A N 1
ATOM 684 C CA . GLY A 1 91 ? 6.661 4.729 6.146 1.00 81.94 91 GLY A CA 1
ATOM 685 C C . GLY A 1 91 ? 6.440 4.017 7.472 1.00 81.94 91 GLY A C 1
ATOM 686 O O . GLY A 1 91 ? 6.995 2.952 7.713 1.00 81.94 91 GLY A O 1
ATOM 687 N N . ASP A 1 92 ? 5.576 4.605 8.293 1.00 81.00 92 ASP A N 1
ATOM 688 C CA . ASP A 1 92 ? 5.019 3.977 9.492 1.00 81.00 92 ASP A CA 1
ATOM 689 C C . ASP A 1 92 ? 3.497 3.876 9.373 1.00 81.00 92 ASP A C 1
ATOM 691 O O . ASP A 1 92 ? 2.868 4.733 8.744 1.00 81.00 92 ASP A O 1
ATOM 695 N N . LEU A 1 93 ? 2.891 2.903 10.063 1.00 82.25 93 LEU A N 1
ATOM 696 C CA . LEU A 1 93 ? 1.447 2.621 10.018 1.00 82.25 93 LEU A CA 1
ATOM 697 C C . LEU A 1 93 ? 0.581 3.862 10.275 1.00 82.25 93 LEU A C 1
ATOM 699 O O . LEU A 1 93 ? -0.487 4.019 9.696 1.00 82.25 93 LEU A O 1
ATOM 703 N N . LEU A 1 94 ? 1.047 4.755 11.149 1.00 82.25 94 LEU A N 1
ATOM 704 C CA . LEU A 1 94 ? 0.282 5.907 11.632 1.00 82.25 94 LEU A CA 1
ATOM 705 C C . LEU A 1 94 ? 0.664 7.217 10.921 1.00 82.25 94 LEU A C 1
ATOM 707 O O . LEU A 1 94 ? 0.228 8.297 11.328 1.00 82.25 94 LEU A O 1
ATOM 711 N N . SER A 1 95 ? 1.488 7.136 9.871 1.00 85.50 95 SER A N 1
ATOM 712 C CA . SER A 1 95 ? 1.978 8.302 9.130 1.00 85.50 95 SER A CA 1
ATOM 713 C C . SER A 1 95 ? 0.818 9.110 8.555 1.00 85.50 95 SER A C 1
ATOM 715 O O . SER A 1 95 ? -0.018 8.590 7.825 1.00 85.50 95 SER A O 1
ATOM 717 N N . GLY A 1 96 ? 0.771 10.406 8.870 1.00 82.88 96 GLY A N 1
ATOM 718 C CA . GLY A 1 96 ? -0.274 11.309 8.379 1.00 82.88 96 GLY A CA 1
ATOM 719 C C . GLY A 1 96 ? -1.628 11.189 9.089 1.00 82.88 96 GLY A C 1
ATOM 720 O O . GLY A 1 96 ? -2.555 11.911 8.726 1.00 82.88 96 GLY A O 1
ATOM 721 N N . ILE A 1 97 ? -1.755 10.347 10.123 1.00 90.56 97 ILE A N 1
ATOM 722 C CA . ILE A 1 97 ? -3.010 10.166 10.864 1.00 90.56 97 ILE A CA 1
ATOM 723 C C . ILE A 1 97 ? -2.999 10.999 12.150 1.00 90.56 97 ILE A C 1
ATOM 725 O O . ILE A 1 97 ? -2.107 10.889 12.989 1.00 90.56 97 ILE A O 1
ATOM 729 N N . SER A 1 98 ? -4.019 11.842 12.331 1.00 92.19 98 SER A N 1
ATOM 730 C CA . SER A 1 98 ? -4.192 12.613 13.570 1.00 92.19 98 SER A CA 1
ATOM 731 C C . SER A 1 98 ? -4.607 11.720 14.745 1.00 92.19 98 SER A C 1
ATOM 733 O O . SER A 1 98 ? -5.230 10.679 14.552 1.00 92.19 98 SER A O 1
ATOM 735 N N . THR A 1 99 ? -4.373 12.158 15.986 1.00 90.25 99 THR A N 1
ATOM 736 C CA . THR A 1 99 ? -4.824 11.425 17.188 1.00 90.25 99 THR A CA 1
ATOM 737 C C . THR A 1 99 ? -6.330 11.149 17.179 1.00 90.25 99 THR A C 1
ATOM 739 O O . THR A 1 99 ? -6.768 10.071 17.572 1.00 90.25 99 THR A O 1
ATOM 742 N N . PHE A 1 100 ? -7.131 12.103 16.697 1.00 94.00 100 PHE A N 1
ATOM 743 C CA . PHE A 1 100 ? -8.570 11.908 16.528 1.00 94.00 100 PHE A CA 1
ATOM 744 C C . PHE A 1 100 ? -8.884 10.871 15.440 1.00 94.00 100 PHE A C 1
ATOM 746 O O . PHE A 1 100 ? -9.742 10.017 15.642 1.00 94.00 100 PHE A O 1
ATOM 753 N N . GLY A 1 101 ? -8.148 10.891 14.324 1.00 94.62 101 GLY A N 1
ATOM 754 C CA . GLY A 1 101 ? -8.252 9.876 13.275 1.00 94.62 101 GLY A CA 1
ATOM 755 C C . GLY A 1 101 ? -7.958 8.468 13.795 1.00 94.62 101 GLY A C 1
ATOM 756 O O . GLY A 1 101 ? -8.725 7.549 13.538 1.00 94.62 101 GLY A O 1
ATOM 757 N N . LEU A 1 102 ? -6.922 8.302 14.617 1.00 93.00 102 LEU A N 1
ATOM 758 C CA . LEU A 1 102 ? -6.597 7.011 15.233 1.00 93.00 102 LEU A CA 1
ATOM 759 C C . LEU A 1 102 ? -7.728 6.486 16.124 1.00 93.00 102 LEU A C 1
ATOM 761 O O . LEU A 1 102 ? -8.047 5.299 16.079 1.00 93.00 102 LEU A O 1
ATOM 765 N N . LEU A 1 103 ? -8.374 7.368 16.891 1.00 93.94 103 LEU A N 1
ATOM 766 C CA . LEU A 1 103 ? -9.541 7.001 17.692 1.00 93.94 103 LEU A CA 1
ATOM 767 C C . LEU A 1 103 ? -10.719 6.559 16.811 1.00 93.94 103 LEU A C 1
ATOM 769 O O . LEU A 1 103 ? -11.396 5.588 17.140 1.00 93.94 103 LEU A O 1
ATOM 773 N N . LEU A 1 104 ? -10.958 7.246 15.690 1.00 95.81 104 LEU A N 1
ATOM 774 C CA . LEU A 1 104 ? -12.002 6.864 14.736 1.00 95.81 104 LEU A CA 1
ATOM 775 C C . LEU A 1 104 ? -11.723 5.503 14.092 1.00 95.81 104 LEU A C 1
ATOM 777 O O . LEU A 1 104 ? -12.624 4.672 14.051 1.00 95.81 104 LEU A O 1
ATOM 781 N N . ILE A 1 105 ? -10.492 5.266 13.635 1.00 96.25 105 ILE A N 1
ATOM 782 C CA . ILE A 1 105 ? -10.051 3.980 13.074 1.00 96.25 105 ILE A CA 1
ATOM 783 C C . ILE A 1 105 ? -10.299 2.859 14.084 1.00 96.25 105 ILE A C 1
ATOM 785 O O . ILE A 1 105 ? -10.981 1.883 13.775 1.00 96.25 105 ILE A O 1
ATOM 789 N N . PHE A 1 106 ? -9.818 3.046 15.317 1.00 95.88 106 PHE A N 1
ATOM 790 C CA . PHE A 1 106 ? -9.992 2.080 16.397 1.00 95.88 106 PHE A CA 1
ATOM 791 C C . PHE A 1 106 ? -11.473 1.774 16.660 1.00 95.88 106 PHE A C 1
ATOM 793 O O . PHE A 1 106 ? -11.862 0.609 16.736 1.00 95.88 106 PHE A O 1
ATOM 800 N N . ASN A 1 107 ? -12.315 2.809 16.760 1.00 95.94 107 ASN A N 1
ATOM 801 C CA . ASN A 1 107 ? -13.750 2.640 16.991 1.00 95.94 107 ASN A CA 1
ATOM 802 C C . ASN A 1 107 ? -14.438 1.903 15.835 1.00 95.94 107 ASN A C 1
ATOM 804 O O . ASN A 1 107 ? -15.214 0.989 16.091 1.00 95.94 107 ASN A O 1
ATOM 808 N N . ARG A 1 108 ? -14.129 2.242 14.578 1.00 96.62 108 ARG A N 1
ATOM 809 C CA . ARG A 1 108 ? -14.719 1.588 13.398 1.00 96.62 108 ARG A CA 1
ATOM 810 C C . ARG A 1 108 ? -14.366 0.107 13.325 1.00 96.62 108 ARG A C 1
ATOM 812 O O . ARG A 1 108 ? -15.249 -0.720 13.118 1.00 96.62 108 ARG A O 1
ATOM 819 N N . MET A 1 109 ? -13.097 -0.235 13.544 1.00 97.06 109 MET A N 1
ATOM 820 C CA . MET A 1 109 ? -12.660 -1.632 13.609 1.00 97.06 109 MET A CA 1
ATOM 821 C C . MET A 1 109 ? -13.379 -2.380 14.738 1.00 97.06 109 MET A C 1
ATOM 823 O O . MET A 1 109 ? -13.873 -3.485 14.534 1.00 97.06 109 MET A O 1
ATOM 827 N N . MET A 1 110 ? -13.506 -1.763 15.917 1.00 96.94 110 MET A N 1
ATOM 828 C CA . MET A 1 110 ? -14.215 -2.360 17.050 1.00 96.94 110 MET A CA 1
ATOM 829 C C . MET A 1 110 ? -15.703 -2.589 16.752 1.00 96.94 110 MET A C 1
ATOM 831 O O . MET A 1 110 ? -16.227 -3.664 17.035 1.00 96.94 110 MET A O 1
ATOM 835 N N . GLU A 1 111 ? -16.395 -1.612 16.163 1.00 96.75 111 GLU A N 1
ATOM 836 C CA . GLU A 1 111 ? -17.803 -1.758 15.778 1.00 96.75 111 GLU A CA 1
ATOM 837 C C . GLU A 1 111 ? -18.007 -2.852 14.726 1.00 96.75 111 GLU A C 1
ATOM 839 O O . GLU A 1 111 ? -18.996 -3.585 14.808 1.00 96.75 111 GLU A O 1
ATOM 844 N N . HIS A 1 112 ? -17.065 -3.005 13.792 1.00 96.44 112 HIS A N 1
ATOM 845 C CA . HIS A 1 112 ? -17.065 -4.094 12.820 1.00 96.44 112 HIS A CA 1
ATOM 846 C C . HIS A 1 112 ? -16.915 -5.459 13.489 1.00 96.44 112 HIS A C 1
ATOM 848 O O . HIS A 1 112 ? -17.742 -6.342 13.268 1.00 96.44 112 HIS A O 1
ATOM 854 N N . ILE A 1 113 ? -15.916 -5.610 14.359 1.00 97.12 113 ILE A N 1
ATOM 855 C CA . ILE A 1 113 ? -15.641 -6.858 15.084 1.00 97.12 113 ILE A CA 1
ATOM 856 C C . ILE A 1 113 ? -16.829 -7.267 15.965 1.00 97.12 113 ILE A C 1
ATOM 858 O O . ILE A 1 113 ? -17.147 -8.449 16.078 1.00 97.12 113 ILE A O 1
ATOM 862 N N . LEU A 1 114 ? -17.510 -6.295 16.580 1.00 97.31 114 LEU A N 1
ATOM 863 C CA . LEU A 1 114 ? -18.706 -6.537 17.391 1.00 97.31 114 LEU A CA 1
ATOM 864 C C . LEU A 1 114 ? -19.973 -6.789 16.553 1.00 97.31 114 LEU A C 1
ATOM 866 O O . LEU A 1 114 ? -21.008 -7.136 17.119 1.00 97.31 114 LEU A O 1
ATOM 870 N N . GLY A 1 115 ? -19.913 -6.613 15.230 1.00 95.31 115 GLY A N 1
ATOM 871 C CA . GLY A 1 115 ? -21.052 -6.766 14.323 1.00 95.31 115 GLY A CA 1
ATOM 872 C C . GLY A 1 115 ? -22.058 -5.611 14.370 1.00 95.31 115 GLY A C 1
ATOM 873 O O . GLY A 1 115 ? -23.157 -5.739 13.834 1.00 95.31 115 GLY A O 1
ATOM 874 N N . ASN A 1 116 ? -21.701 -4.488 14.999 1.00 96.69 116 ASN A N 1
ATOM 875 C CA . ASN A 1 116 ? -22.569 -3.316 15.132 1.00 96.69 116 ASN A CA 1
ATOM 876 C C . ASN A 1 116 ? -22.577 -2.459 13.861 1.00 96.69 116 ASN A C 1
ATOM 878 O O . ASN A 1 116 ? -23.625 -1.939 13.480 1.00 96.69 116 ASN A O 1
ATOM 882 N N . LEU A 1 117 ? -21.417 -2.311 13.212 1.00 94.19 117 LEU A N 1
ATOM 883 C CA . LEU A 1 117 ? -21.269 -1.545 11.977 1.00 94.19 117 LEU A CA 1
ATOM 884 C C . LEU A 1 117 ? -20.248 -2.227 11.056 1.00 94.19 117 LEU A C 1
ATOM 886 O O . LEU A 1 117 ? -19.058 -2.216 11.366 1.00 94.19 117 LEU A O 1
ATOM 890 N N . PRO A 1 118 ? -20.664 -2.828 9.928 1.00 93.75 118 PRO A N 1
ATOM 891 C CA . PRO A 1 118 ? -19.716 -3.421 8.997 1.00 93.75 118 PRO A CA 1
ATOM 892 C C . PRO A 1 118 ? -18.838 -2.350 8.335 1.00 93.75 118 PRO A C 1
ATOM 894 O O . PRO A 1 118 ? -19.306 -1.246 8.050 1.00 93.75 118 PRO A O 1
ATOM 897 N N . LEU A 1 119 ? -17.583 -2.699 8.036 1.00 95.12 119 LEU A N 1
ATOM 898 C CA . LEU A 1 119 ? -16.749 -1.907 7.135 1.00 95.12 119 LEU A CA 1
ATOM 899 C C . LEU A 1 119 ? -17.409 -1.871 5.753 1.00 95.12 119 LEU A C 1
ATOM 901 O O . LEU A 1 119 ? -17.903 -2.886 5.259 1.00 95.12 119 LEU A O 1
ATOM 905 N N . ALA A 1 120 ? -17.472 -0.683 5.161 1.00 88.81 120 ALA A N 1
ATOM 906 C CA . ALA A 1 120 ? -18.368 -0.394 4.049 1.00 88.81 120 ALA A CA 1
ATOM 907 C C . ALA A 1 120 ? -17.808 -0.825 2.687 1.00 88.81 120 ALA A C 1
ATOM 909 O O . ALA A 1 120 ? -18.565 -0.902 1.718 1.00 88.81 120 ALA A O 1
ATOM 910 N N . SER A 1 121 ? -16.501 -1.093 2.593 1.00 91.81 121 SER A N 1
ATOM 911 C CA . SER A 1 121 ? -15.851 -1.470 1.339 1.00 91.81 121 SER A CA 1
ATOM 912 C C . SER A 1 121 ? -14.826 -2.600 1.505 1.00 91.81 121 SER A C 1
ATOM 914 O O . SER A 1 121 ? -14.203 -2.722 2.563 1.00 91.81 121 SER A O 1
ATOM 916 N N . PRO A 1 122 ? -14.584 -3.385 0.437 1.00 92.19 122 PRO A N 1
ATOM 917 C CA . PRO A 1 122 ? -13.468 -4.329 0.358 1.00 92.19 122 PRO A CA 1
ATOM 918 C C . PRO A 1 122 ? -12.116 -3.721 0.740 1.00 92.19 122 PRO A C 1
ATOM 920 O O . PRO A 1 122 ? -11.317 -4.350 1.426 1.00 92.19 122 PRO A O 1
ATOM 923 N N . TYR A 1 123 ? -11.877 -2.471 0.339 1.00 93.88 123 TYR A N 1
ATOM 924 C CA . TYR A 1 123 ? -10.640 -1.766 0.652 1.00 93.88 123 TYR A CA 1
ATOM 925 C C . TYR A 1 123 ? -10.484 -1.496 2.149 1.00 93.88 123 TYR A C 1
ATOM 927 O O . TYR A 1 123 ? -9.387 -1.632 2.677 1.00 93.88 123 TYR A O 1
ATOM 935 N N . GLN A 1 124 ? -11.574 -1.159 2.846 1.00 94.62 124 GLN A N 1
ATOM 936 C CA . GLN A 1 124 ? -11.548 -0.963 4.297 1.00 94.62 124 GLN A CA 1
ATOM 937 C C . GLN A 1 124 ? -11.264 -2.264 5.047 1.00 94.62 124 GLN A C 1
ATOM 939 O O . GLN A 1 124 ? -10.584 -2.229 6.066 1.00 94.62 124 GLN A O 1
ATOM 944 N N . ILE A 1 125 ? -11.755 -3.398 4.542 1.00 94.50 125 ILE A N 1
ATOM 945 C CA . ILE A 1 125 ? -11.463 -4.718 5.116 1.00 94.50 125 ILE A CA 1
ATOM 946 C C . ILE A 1 125 ? -9.963 -5.007 5.010 1.00 94.50 125 ILE A C 1
ATOM 948 O O . ILE A 1 125 ? -9.338 -5.310 6.019 1.00 94.50 125 ILE A O 1
ATOM 952 N N . VAL A 1 126 ? -9.372 -4.822 3.827 1.00 93.94 126 VAL A N 1
ATOM 953 C CA . VAL A 1 126 ? -7.921 -4.993 3.626 1.00 93.94 126 VAL A CA 1
ATOM 954 C C . VAL A 1 126 ? -7.108 -4.007 4.462 1.00 93.94 126 VAL A C 1
ATOM 956 O O . VAL A 1 126 ? -6.116 -4.388 5.063 1.00 93.94 126 VAL A O 1
ATOM 959 N N . ALA A 1 127 ? -7.536 -2.748 4.552 1.00 94.44 127 ALA A N 1
ATOM 960 C CA . ALA A 1 127 ? -6.869 -1.738 5.371 1.00 94.44 127 ALA A CA 1
ATOM 961 C C . ALA A 1 127 ? -6.891 -2.055 6.880 1.00 94.44 127 ALA A C 1
ATOM 963 O O . ALA A 1 127 ? -6.049 -1.548 7.622 1.00 94.44 127 ALA A O 1
ATOM 964 N N . ALA A 1 128 ? -7.877 -2.831 7.341 1.00 95.31 128 ALA A N 1
ATOM 965 C CA . ALA A 1 128 ? -8.057 -3.202 8.743 1.00 95.31 128 ALA A CA 1
ATOM 966 C C . ALA A 1 128 ? -7.401 -4.543 9.122 1.00 95.31 128 ALA A C 1
ATOM 968 O O . ALA A 1 128 ? -7.228 -4.793 10.313 1.00 95.31 128 ALA A O 1
ATOM 969 N N . ASP A 1 129 ? -7.055 -5.378 8.143 1.00 94.06 129 ASP A N 1
ATOM 970 C CA . ASP A 1 129 ? -6.344 -6.652 8.301 1.00 94.06 129 ASP A CA 1
ATOM 971 C C . ASP A 1 129 ? -4.828 -6.391 8.359 1.00 94.06 129 ASP A C 1
ATOM 973 O O . ASP A 1 129 ? -4.126 -6.374 7.348 1.00 94.06 129 ASP A O 1
ATOM 977 N N . LEU A 1 130 ? -4.321 -6.093 9.558 1.00 92.50 130 LEU A N 1
ATOM 978 C CA . LEU A 1 130 ? -2.945 -5.624 9.749 1.00 92.50 130 LEU A CA 1
ATOM 979 C C . LEU A 1 130 ? -1.923 -6.758 9.708 1.00 92.50 130 LEU A C 1
ATOM 981 O O . LEU A 1 130 ? -0.756 -6.512 9.386 1.00 92.50 130 LEU A O 1
ATOM 985 N N . ASN A 1 131 ? -2.332 -7.978 10.061 1.00 91.19 131 ASN A N 1
ATOM 986 C CA . ASN A 1 131 ? -1.480 -9.163 9.967 1.00 91.19 131 ASN A CA 1
ATOM 987 C C . ASN A 1 131 ? -1.586 -9.875 8.604 1.00 91.19 131 ASN A C 1
ATOM 989 O O . ASN A 1 131 ? -0.762 -10.749 8.326 1.00 91.19 131 ASN A O 1
ATOM 993 N N . GLY A 1 132 ? -2.546 -9.494 7.756 1.00 89.50 132 GLY A N 1
ATOM 994 C CA . GLY A 1 132 ? -2.729 -10.020 6.407 1.00 89.50 132 GLY A CA 1
ATOM 995 C C . GLY A 1 132 ? -3.258 -11.453 6.375 1.00 89.50 132 GLY A C 1
ATOM 996 O O . GLY A 1 132 ? -2.903 -12.201 5.458 1.00 89.50 132 GLY A O 1
ATOM 997 N N . ASP A 1 133 ? -4.034 -11.873 7.379 1.00 90.25 133 ASP A N 1
ATOM 998 C CA . ASP A 1 133 ? -4.566 -13.240 7.471 1.00 90.25 133 ASP A CA 1
ATOM 999 C C . ASP A 1 133 ? -5.917 -13.441 6.759 1.00 90.25 133 ASP A C 1
ATOM 1001 O O . ASP A 1 133 ? -6.401 -14.573 6.631 1.00 90.25 133 ASP A O 1
ATOM 1005 N N . GLY A 1 134 ? -6.486 -12.363 6.219 1.00 88.81 134 GLY A N 1
ATOM 1006 C CA . GLY A 1 134 ? -7.750 -12.336 5.498 1.00 88.81 134 GLY A CA 1
ATOM 1007 C C . GLY A 1 134 ? -8.973 -12.079 6.380 1.00 88.81 134 GLY A C 1
ATOM 1008 O O . GLY A 1 134 ? -10.096 -12.145 5.866 1.00 88.81 134 GLY A O 1
ATOM 1009 N N . ALA A 1 135 ? -8.806 -11.804 7.678 1.00 91.38 135 ALA A N 1
ATOM 1010 C CA . ALA A 1 135 ? -9.898 -11.515 8.600 1.00 91.38 135 ALA A CA 1
ATOM 1011 C C . ALA A 1 135 ? -9.608 -10.301 9.494 1.00 91.38 135 ALA A C 1
ATOM 1013 O O . ALA A 1 135 ? -8.549 -10.172 10.082 1.00 91.38 135 ALA A O 1
ATOM 1014 N N . VAL A 1 136 ? -10.618 -9.448 9.695 1.00 95.06 136 VAL A N 1
ATOM 1015 C CA . VAL A 1 136 ? -10.517 -8.322 10.634 1.00 95.06 136 VAL A CA 1
ATOM 1016 C C . VAL A 1 136 ? -10.951 -8.784 12.020 1.00 95.06 136 VAL A C 1
ATOM 1018 O O . VAL A 1 136 ? -12.134 -9.035 12.272 1.00 95.06 136 VAL A O 1
ATOM 1021 N N . THR A 1 137 ? -9.996 -8.900 12.937 1.00 96.44 137 THR A N 1
ATOM 1022 C CA . THR A 1 137 ? -10.211 -9.463 14.271 1.00 96.44 137 THR A CA 1
ATOM 1023 C C . THR A 1 137 ? -9.661 -8.572 15.386 1.00 96.44 137 THR A C 1
ATOM 1025 O O . THR A 1 137 ? -9.068 -7.513 15.184 1.00 96.44 137 THR A O 1
ATOM 1028 N N . ILE A 1 138 ? -9.850 -9.013 16.634 1.00 96.25 138 ILE A N 1
ATOM 1029 C CA . ILE A 1 138 ? -9.248 -8.359 17.804 1.00 96.25 138 ILE A CA 1
ATOM 1030 C C . ILE A 1 138 ? -7.713 -8.362 17.708 1.00 96.25 138 ILE A C 1
ATOM 1032 O O . ILE A 1 138 ? -7.075 -7.477 18.277 1.00 96.25 138 ILE A O 1
ATOM 1036 N N . PHE A 1 139 ? -7.109 -9.323 17.002 1.00 94.81 139 PHE A N 1
ATOM 1037 C CA . PHE A 1 139 ? -5.659 -9.373 16.848 1.00 94.81 139 PHE A CA 1
ATOM 1038 C C . PHE A 1 139 ? -5.126 -8.149 16.086 1.00 94.81 139 PHE A C 1
ATOM 1040 O O . PHE A 1 139 ? -4.161 -7.535 16.542 1.00 94.81 139 PHE A O 1
ATOM 1047 N N . ASP A 1 140 ? -5.820 -7.697 15.041 1.00 95.19 140 ASP A N 1
ATOM 1048 C CA . ASP A 1 140 ? -5.479 -6.475 14.300 1.00 95.19 140 ASP A CA 1
ATOM 1049 C C . ASP A 1 140 ? -5.557 -5.229 15.181 1.00 95.19 140 ASP A C 1
ATOM 1051 O O . ASP A 1 140 ? -4.656 -4.390 15.192 1.00 95.19 140 ASP A O 1
ATOM 1055 N N . LEU A 1 141 ? -6.587 -5.134 16.027 1.00 94.25 141 LEU A N 1
ATOM 1056 C CA . LEU A 1 141 ? -6.688 -4.059 17.018 1.00 94.25 141 LEU A CA 1
ATOM 1057 C C . LEU A 1 141 ? -5.521 -4.066 18.019 1.00 94.25 141 LEU A C 1
ATOM 1059 O O . LEU A 1 141 ? -5.072 -3.002 18.459 1.00 94.25 141 LEU A O 1
ATOM 1063 N N . LEU A 1 142 ? -5.025 -5.246 18.406 1.00 92.81 142 LEU A N 1
ATOM 1064 C CA . LEU A 1 142 ? -3.857 -5.360 19.281 1.00 92.81 142 LEU A CA 1
ATOM 1065 C C . LEU A 1 142 ? -2.577 -4.909 18.569 1.00 92.81 142 LEU A C 1
ATOM 1067 O O . LEU A 1 142 ? -1.776 -4.210 19.193 1.00 92.81 142 LEU A O 1
ATOM 1071 N N . LEU A 1 143 ? -2.409 -5.237 17.284 1.00 92.31 143 LEU A N 1
ATOM 1072 C CA . LEU A 1 143 ? -1.297 -4.747 16.464 1.00 92.31 143 LEU A CA 1
ATOM 1073 C C . LEU A 1 143 ? -1.332 -3.223 16.323 1.00 92.31 143 LEU A C 1
ATOM 1075 O O . LEU A 1 143 ? -0.317 -2.569 16.573 1.00 92.31 143 LEU A O 1
ATOM 1079 N N . LEU A 1 144 ? -2.502 -2.642 16.044 1.00 92.25 144 LEU A N 1
ATOM 1080 C CA . LEU A 1 144 ? -2.690 -1.189 16.011 1.00 92.25 144 LEU A CA 1
ATOM 1081 C C . LEU A 1 144 ? -2.298 -0.545 17.348 1.00 92.25 144 LEU A C 1
ATOM 1083 O O . LEU A 1 144 ? -1.573 0.450 17.383 1.00 92.25 144 LEU A O 1
ATOM 1087 N N . ARG A 1 145 ? -2.737 -1.127 18.472 1.00 91.44 145 ARG A N 1
ATOM 1088 C CA . ARG A 1 145 ? -2.403 -0.626 19.812 1.00 91.44 145 ARG A CA 1
ATOM 1089 C C . ARG A 1 145 ? -0.907 -0.725 20.117 1.00 91.44 145 ARG A C 1
ATOM 1091 O O . ARG A 1 145 ? -0.371 0.189 20.739 1.00 91.44 145 ARG A O 1
ATOM 1098 N N . LYS A 1 146 ? -0.237 -1.808 19.712 1.00 90.00 146 LYS A N 1
ATOM 1099 C CA . LYS A 1 146 ? 1.220 -1.955 19.857 1.00 90.00 146 LYS A CA 1
ATOM 1100 C C . LYS A 1 146 ? 1.960 -0.850 19.104 1.00 90.00 146 LYS A C 1
ATOM 1102 O O . LYS A 1 146 ? 2.792 -0.173 19.706 1.00 90.00 146 LYS A O 1
ATOM 1107 N N . HIS A 1 147 ? 1.575 -0.601 17.852 1.00 86.62 147 HIS A N 1
ATOM 1108 C CA . HIS A 1 147 ? 2.146 0.464 17.024 1.00 86.62 147 HIS A CA 1
ATOM 1109 C C . HIS A 1 147 ? 1.883 1.856 17.612 1.00 86.62 147 HIS A C 1
ATOM 1111 O O . HIS A 1 147 ? 2.795 2.674 17.677 1.00 86.62 147 HIS A O 1
ATOM 1117 N N . LEU A 1 148 ? 0.677 2.107 18.137 1.00 86.00 148 LEU A N 1
ATOM 1118 C CA . LEU A 1 148 ? 0.333 3.363 18.816 1.00 86.00 148 LEU A CA 1
ATOM 1119 C C . LEU A 1 148 ? 1.200 3.637 20.053 1.00 86.00 148 LEU A C 1
ATOM 1121 O O . LEU A 1 148 ? 1.495 4.788 20.369 1.00 86.00 148 LEU A O 1
ATOM 1125 N N . LEU A 1 149 ? 1.569 2.584 20.780 1.00 87.94 149 LEU A N 1
ATOM 1126 C CA . LEU A 1 149 ? 2.351 2.676 22.010 1.00 87.94 149 LEU A CA 1
ATOM 1127 C C . LEU A 1 149 ? 3.858 2.489 21.776 1.00 87.94 149 LEU A C 1
ATOM 1129 O O . LEU A 1 149 ? 4.609 2.484 22.751 1.00 87.94 149 LEU A O 1
ATOM 1133 N N . PHE A 1 150 ? 4.295 2.339 20.519 1.00 83.00 150 PHE A N 1
ATOM 1134 C CA . PHE A 1 150 ? 5.679 2.032 20.138 1.00 83.00 150 PHE A CA 1
ATOM 1135 C C . PHE A 1 150 ? 6.245 0.799 20.868 1.00 83.00 150 PHE A C 1
ATOM 1137 O O . PHE A 1 150 ? 7.412 0.768 21.263 1.00 83.00 150 PHE A O 1
ATOM 1144 N N . LEU A 1 151 ? 5.404 -0.216 21.089 1.00 80.44 151 LEU A N 1
ATOM 1145 C CA . LEU A 1 151 ? 5.773 -1.439 21.800 1.00 80.44 151 LEU A CA 1
ATOM 1146 C C . LEU A 1 151 ? 6.085 -2.557 20.811 1.00 80.44 151 LEU A C 1
ATOM 1148 O O . LEU A 1 151 ? 5.214 -2.916 20.026 1.00 80.44 151 LEU A O 1
ATOM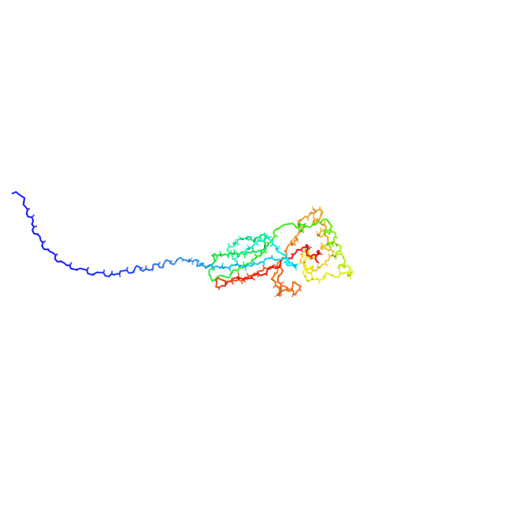 1152 N N . ASP A 1 152 ? 7.283 -3.134 20.932 1.00 63.38 152 ASP A N 1
ATOM 1153 C CA . ASP A 1 152 ? 7.693 -4.387 20.278 1.00 63.38 152 ASP A CA 1
ATOM 1154 C C . ASP A 1 152 ? 7.262 -4.480 18.802 1.00 63.38 152 ASP A C 1
ATOM 1156 O O . ASP A 1 152 ? 6.454 -5.321 18.414 1.00 63.38 152 ASP A O 1
ATOM 1160 N N . LEU A 1 153 ? 7.808 -3.578 17.979 1.00 71.25 153 LEU A N 1
ATOM 1161 C CA . LEU A 1 153 ? 7.528 -3.463 16.540 1.00 71.25 153 LEU A CA 1
ATOM 1162 C C . LEU A 1 153 ? 8.212 -4.569 15.709 1.00 71.25 153 LEU A C 1
ATOM 1164 O O . LEU A 1 153 ? 8.621 -4.342 14.575 1.00 71.25 153 LEU A O 1
ATOM 1168 N N . THR A 1 154 ? 8.412 -5.748 16.299 1.00 74.94 154 THR A N 1
ATOM 1169 C CA . THR A 1 154 ? 8.941 -6.927 15.599 1.00 74.94 154 THR A CA 1
ATOM 1170 C C . THR A 1 154 ? 7.855 -7.656 14.807 1.00 74.94 154 THR A C 1
ATOM 1172 O O . THR A 1 154 ? 8.171 -8.428 13.901 1.00 74.94 154 THR A O 1
ATOM 1175 N N . ASP A 1 155 ? 6.582 -7.387 15.117 1.00 74.88 155 ASP A N 1
ATOM 1176 C CA . ASP A 1 155 ? 5.440 -7.879 14.356 1.00 74.88 155 ASP A CA 1
ATOM 1177 C C . ASP A 1 155 ? 5.465 -7.300 12.931 1.00 74.88 155 ASP A C 1
ATOM 1179 O O . ASP A 1 155 ? 5.586 -6.092 12.730 1.00 74.88 155 ASP A O 1
ATOM 1183 N N . THR A 1 156 ? 5.334 -8.165 11.924 1.00 74.44 156 THR A N 1
ATOM 1184 C CA . THR A 1 156 ? 5.255 -7.729 10.525 1.00 74.44 156 THR A CA 1
ATOM 1185 C C . THR A 1 156 ? 3.856 -7.189 10.248 1.00 74.44 156 THR A C 1
ATOM 1187 O O . THR A 1 156 ? 2.903 -7.960 10.194 1.00 74.44 156 THR A O 1
ATOM 1190 N N . VAL A 1 157 ? 3.740 -5.872 10.072 1.00 80.69 157 VAL A N 1
ATOM 1191 C CA . VAL A 1 157 ? 2.510 -5.207 9.623 1.00 80.69 157 VAL A CA 1
ATOM 1192 C C . VAL A 1 157 ? 2.737 -4.643 8.231 1.00 80.69 157 VAL A C 1
ATOM 1194 O O . VAL A 1 157 ? 3.727 -3.949 7.988 1.00 80.69 157 VAL A O 1
ATOM 1197 N N . LYS A 1 158 ? 1.815 -4.924 7.310 1.00 76.75 158 LYS A N 1
ATOM 1198 C CA . LYS A 1 158 ? 1.830 -4.287 5.993 1.00 76.75 158 LYS A CA 1
ATOM 1199 C C . LYS A 1 158 ? 1.233 -2.887 6.095 1.00 76.75 158 LYS A C 1
ATOM 1201 O O . LYS A 1 158 ? 0.109 -2.698 6.541 1.00 76.75 158 LYS A O 1
ATOM 1206 N N . LEU A 1 159 ? 2.024 -1.893 5.702 1.00 85.31 159 LEU A N 1
ATOM 1207 C CA . LEU A 1 159 ? 1.653 -0.477 5.794 1.00 85.31 159 LEU A CA 1
ATOM 1208 C C . LEU A 1 159 ? 0.755 -0.037 4.640 1.00 85.31 159 LEU A C 1
ATOM 1210 O O . LEU A 1 159 ? -0.147 0.785 4.808 1.00 85.31 159 LEU A O 1
ATOM 1214 N N . TRP A 1 160 ? 1.059 -0.586 3.468 1.00 91.56 160 TRP A N 1
ATOM 1215 C CA . TRP A 1 160 ? 0.400 -0.310 2.211 1.00 91.56 160 TRP A CA 1
ATOM 1216 C C . TRP A 1 160 ? 0.172 -1.620 1.475 1.00 91.56 160 TRP A C 1
ATOM 1218 O O . TRP A 1 160 ? 1.077 -2.450 1.374 1.00 91.56 160 TRP A O 1
ATOM 1228 N N . HIS A 1 161 ? -1.024 -1.761 0.926 1.00 92.50 161 HIS A N 1
ATOM 1229 C CA . HIS A 1 161 ? -1.325 -2.719 -0.125 1.00 92.50 161 HIS A CA 1
ATOM 1230 C C . HIS A 1 161 ? -1.504 -1.960 -1.431 1.00 92.50 161 HIS A C 1
ATOM 1232 O O . HIS A 1 161 ? -1.925 -0.803 -1.432 1.00 92.50 161 HIS A O 1
ATOM 1238 N N . PHE A 1 162 ? -1.202 -2.606 -2.548 1.00 94.81 162 PHE A N 1
ATOM 1239 C CA . PHE A 1 162 ? -1.365 -2.004 -3.862 1.00 94.81 162 PHE A CA 1
ATOM 1240 C C . PHE A 1 162 ? -2.103 -2.965 -4.767 1.00 94.81 162 PHE A C 1
ATOM 1242 O O . PHE A 1 162 ? -1.721 -4.123 -4.893 1.00 94.81 162 PHE A O 1
ATOM 1249 N N . VAL A 1 163 ? -3.140 -2.473 -5.431 1.00 95.12 163 VAL A N 1
ATOM 1250 C CA . VAL A 1 163 ? -3.958 -3.273 -6.342 1.00 95.12 163 VAL A CA 1
ATOM 1251 C C . VAL A 1 163 ? -4.136 -2.562 -7.673 1.00 95.12 163 VAL A C 1
ATOM 1253 O O . VAL A 1 163 ? -4.003 -1.341 -7.780 1.00 95.12 163 VAL A O 1
ATOM 1256 N N . LYS A 1 164 ? -4.457 -3.328 -8.716 1.00 94.19 164 LYS A N 1
ATOM 1257 C CA . LYS A 1 164 ? -4.815 -2.760 -10.017 1.00 94.19 164 LYS A CA 1
ATOM 1258 C C . LYS A 1 164 ? -6.182 -2.090 -9.905 1.00 94.19 164 LYS A C 1
ATOM 1260 O O . LYS A 1 164 ? -7.108 -2.667 -9.335 1.00 94.19 164 LYS A O 1
ATOM 1265 N N . ALA A 1 165 ? -6.342 -0.896 -10.469 1.00 93.06 165 ALA A N 1
ATOM 1266 C CA . ALA A 1 165 ? -7.647 -0.249 -10.470 1.00 93.06 165 ALA A CA 1
ATOM 1267 C C . ALA A 1 165 ? -8.700 -1.116 -11.183 1.00 93.06 165 ALA A C 1
ATOM 1269 O O . ALA A 1 165 ? -8.447 -1.684 -12.247 1.00 93.06 165 ALA A O 1
ATOM 1270 N N . GLY A 1 166 ? -9.896 -1.193 -10.596 1.00 89.19 166 GLY A N 1
ATOM 1271 C CA . GLY A 1 166 ? -11.026 -1.943 -11.148 1.00 89.19 166 GLY A CA 1
ATOM 1272 C C . GLY A 1 166 ? -11.119 -3.410 -10.717 1.00 89.19 166 GLY A C 1
ATOM 1273 O O . GLY A 1 166 ? -12.069 -4.070 -11.133 1.00 89.19 166 GLY A O 1
ATOM 1274 N N . CYS A 1 167 ? -10.200 -3.919 -9.886 1.00 89.31 167 CYS A N 1
ATOM 1275 C CA . CYS A 1 167 ? -10.362 -5.226 -9.243 1.00 89.31 167 CYS A CA 1
ATOM 1276 C C . CYS A 1 167 ? -10.939 -5.111 -7.822 1.00 89.31 167 CYS A C 1
ATOM 1278 O O . CYS A 1 167 ? -10.846 -4.065 -7.182 1.00 89.31 167 CYS A O 1
ATOM 1280 N N . ASP A 1 168 ? -11.578 -6.185 -7.352 1.00 88.62 168 ASP A N 1
ATOM 1281 C CA . ASP A 1 168 ? -12.129 -6.285 -5.999 1.00 88.62 168 ASP A CA 1
ATOM 1282 C C . ASP A 1 168 ? -11.129 -7.015 -5.082 1.00 88.62 168 ASP A C 1
ATOM 1284 O O . ASP A 1 168 ? -10.918 -8.217 -5.271 1.00 88.62 168 ASP A O 1
ATOM 1288 N N . PRO A 1 169 ? -10.511 -6.336 -4.096 1.00 87.75 169 PRO A N 1
ATOM 1289 C CA . PRO A 1 169 ? -9.426 -6.908 -3.303 1.00 87.75 169 PRO A CA 1
ATOM 1290 C C . PRO A 1 169 ? -9.860 -8.059 -2.384 1.00 87.75 169 PRO A C 1
ATOM 1292 O O . PRO A 1 169 ? -9.011 -8.848 -1.975 1.00 87.75 169 PRO A O 1
ATOM 1295 N N . ILE A 1 170 ? -11.161 -8.225 -2.104 1.00 84.94 170 ILE A N 1
ATOM 1296 C CA . ILE A 1 170 ? -11.660 -9.381 -1.333 1.00 84.94 170 ILE A CA 1
ATOM 1297 C C . ILE A 1 170 ? -12.121 -10.545 -2.221 1.00 84.94 170 ILE A C 1
ATOM 1299 O O . ILE A 1 170 ? -12.461 -11.610 -1.709 1.00 84.94 170 ILE A O 1
ATOM 1303 N N . ALA A 1 171 ? -12.083 -10.401 -3.552 1.00 84.56 171 ALA A N 1
ATOM 1304 C CA . ALA A 1 171 ? -12.388 -11.491 -4.486 1.00 84.56 171 ALA A CA 1
ATOM 1305 C C . ALA A 1 171 ? -11.293 -12.579 -4.530 1.00 84.56 171 ALA A C 1
ATOM 1307 O O . ALA A 1 171 ? -11.404 -13.550 -5.287 1.00 84.56 171 ALA A O 1
ATOM 1308 N N . GLY A 1 172 ? -10.241 -12.423 -3.723 1.00 78.06 172 GLY A N 1
ATOM 1309 C CA . GLY A 1 172 ? -9.124 -13.345 -3.584 1.00 78.06 172 GLY A CA 1
ATOM 1310 C C . GLY A 1 172 ? -7.961 -13.046 -4.538 1.00 78.06 172 GLY A C 1
ATOM 1311 O O . GLY A 1 172 ? -8.130 -12.369 -5.557 1.00 78.06 172 GLY A O 1
ATOM 1312 N N . PRO A 1 173 ? -6.769 -13.602 -4.256 1.00 77.00 173 PRO A N 1
ATOM 1313 C CA . PRO A 1 173 ? -5.525 -13.236 -4.937 1.00 77.00 173 PRO A CA 1
ATOM 1314 C C . PRO A 1 173 ? -5.497 -13.611 -6.423 1.00 77.00 173 PRO A C 1
ATOM 1316 O O . PRO A 1 173 ? -4.761 -13.005 -7.189 1.00 77.00 173 PRO A O 1
ATOM 1319 N N . ALA A 1 174 ? -6.307 -14.583 -6.855 1.00 82.00 174 ALA A N 1
ATOM 1320 C CA . ALA A 1 174 ? -6.428 -14.938 -8.270 1.00 82.00 174 ALA A CA 1
ATOM 1321 C C . ALA A 1 174 ? -7.133 -13.851 -9.104 1.00 82.00 174 ALA A C 1
ATOM 1323 O O . ALA A 1 174 ? -6.896 -13.760 -10.305 1.00 82.00 174 ALA A O 1
ATOM 1324 N N . ASN A 1 175 ? -7.994 -13.048 -8.471 1.00 82.00 175 ASN A N 1
ATOM 1325 C CA . ASN A 1 175 ? -8.795 -12.017 -9.132 1.00 82.00 175 ASN A CA 1
ATOM 1326 C C . ASN A 1 175 ? -8.255 -10.603 -8.864 1.00 82.00 175 ASN A C 1
ATOM 1328 O O . ASN A 1 175 ? -8.348 -9.740 -9.733 1.00 82.00 175 ASN A O 1
ATOM 1332 N N . CYS A 1 176 ? -7.703 -10.363 -7.671 1.00 87.81 176 CYS A N 1
ATOM 1333 C CA . CYS A 1 176 ? -7.129 -9.081 -7.269 1.00 87.81 176 CYS A CA 1
ATOM 1334 C C . CYS A 1 176 ? -5.993 -9.317 -6.254 1.00 87.81 176 CYS A C 1
ATOM 1336 O O . CYS A 1 176 ? -6.243 -9.403 -5.050 1.00 87.81 176 CYS A O 1
ATOM 1338 N N . PRO A 1 177 ? -4.743 -9.490 -6.716 1.00 88.56 177 PRO A N 1
ATOM 1339 C CA . PRO A 1 177 ? -3.585 -9.584 -5.831 1.00 88.56 177 PRO A CA 1
ATOM 1340 C C . PRO A 1 177 ? -3.429 -8.307 -4.991 1.00 88.56 177 PRO A C 1
ATOM 1342 O O . PRO A 1 177 ? -3.485 -7.214 -5.549 1.00 88.56 177 PRO A O 1
ATOM 1345 N N . LEU A 1 178 ? -3.211 -8.445 -3.675 1.00 86.19 178 LEU A N 1
ATOM 1346 C CA . LEU A 1 178 ? -3.037 -7.316 -2.737 1.00 86.19 178 LEU A CA 1
ATOM 1347 C C . LEU A 1 178 ? -1.665 -6.633 -2.820 1.00 86.19 178 LEU A C 1
ATOM 1349 O O . LEU A 1 178 ? -1.489 -5.539 -2.286 1.00 86.19 178 LEU A O 1
ATOM 1353 N N . ASP A 1 179 ? -0.708 -7.283 -3.477 1.00 86.88 179 ASP A N 1
ATOM 1354 C CA . ASP A 1 179 ? 0.580 -6.702 -3.825 1.00 86.88 179 ASP A CA 1
ATOM 1355 C C . ASP A 1 179 ? 0.643 -6.645 -5.350 1.00 86.88 179 ASP A C 1
ATOM 1357 O O . ASP A 1 179 ? 0.671 -7.679 -6.025 1.00 86.88 179 ASP A O 1
ATOM 1361 N N . TYR A 1 180 ? 0.583 -5.432 -5.893 1.00 88.81 180 TYR A N 1
ATOM 1362 C CA . TYR A 1 180 ? 0.528 -5.214 -7.328 1.00 88.81 180 TYR A CA 1
ATOM 1363 C C . TYR A 1 180 ? 1.819 -5.707 -7.980 1.00 88.81 180 TYR A C 1
ATOM 1365 O O . TYR A 1 180 ? 2.914 -5.228 -7.679 1.00 88.81 180 TYR A O 1
ATOM 1373 N N . VAL A 1 181 ? 1.654 -6.650 -8.906 1.00 91.94 181 VAL A N 1
ATOM 1374 C CA . VAL A 1 181 ? 2.717 -7.164 -9.762 1.00 91.94 181 VAL A CA 1
ATOM 1375 C C . VAL A 1 181 ? 2.189 -7.205 -11.185 1.00 91.94 181 VAL A C 1
ATOM 1377 O O . VAL A 1 181 ? 1.241 -7.933 -11.477 1.00 91.94 181 VAL A O 1
ATOM 1380 N N . GLU A 1 182 ? 2.815 -6.453 -12.082 1.00 91.75 182 GLU A N 1
ATOM 1381 C CA . GLU A 1 182 ? 2.489 -6.490 -13.508 1.00 91.75 182 GLU A CA 1
ATOM 1382 C C . GLU A 1 182 ? 3.652 -7.135 -14.260 1.00 91.75 182 GLU A C 1
ATOM 1384 O O . GLU A 1 182 ? 4.786 -6.664 -14.189 1.00 91.75 182 GLU A O 1
ATOM 1389 N N . THR A 1 183 ? 3.379 -8.243 -14.951 1.00 92.88 183 THR A N 1
ATOM 1390 C CA . THR A 1 183 ? 4.381 -8.952 -15.759 1.00 92.88 183 THR A CA 1
ATOM 1391 C C . THR A 1 183 ? 4.284 -8.494 -17.208 1.00 92.88 183 THR A C 1
ATOM 1393 O O . THR A 1 183 ? 3.190 -8.471 -17.767 1.00 92.88 183 THR A O 1
ATOM 1396 N N . PHE A 1 184 ? 5.413 -8.149 -17.81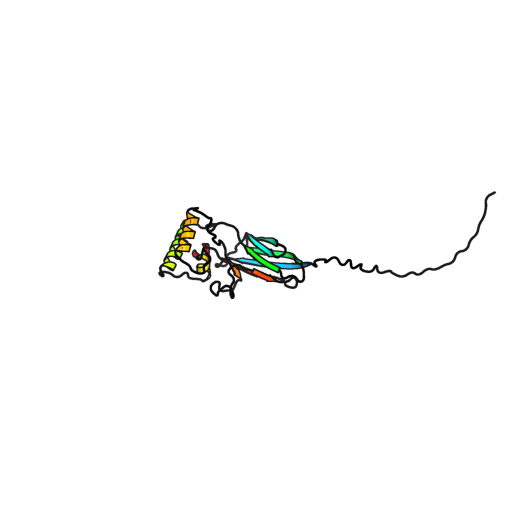9 1.00 93.00 184 PHE A N 1
ATOM 1397 C CA . PHE A 1 184 ? 5.461 -7.573 -19.161 1.00 93.00 184 PHE A CA 1
ATOM 1398 C C . PHE A 1 184 ? 6.742 -7.961 -19.910 1.00 93.00 184 PHE A C 1
ATOM 1400 O O . PHE A 1 184 ? 7.670 -8.537 -19.346 1.00 93.00 184 PHE A O 1
ATOM 1407 N N . THR A 1 185 ? 6.788 -7.664 -21.202 1.00 91.69 185 THR A N 1
ATOM 1408 C CA . THR A 1 185 ? 7.929 -7.921 -22.095 1.00 91.69 185 THR A CA 1
ATOM 1409 C C . THR A 1 185 ? 8.283 -6.650 -22.865 1.00 91.69 185 THR A C 1
ATOM 1411 O O . THR A 1 185 ? 7.513 -5.689 -22.881 1.00 91.69 185 THR A O 1
ATOM 1414 N N . THR A 1 186 ? 9.461 -6.597 -23.486 1.00 86.56 186 THR A N 1
ATOM 1415 C CA . THR A 1 186 ? 9.970 -5.360 -24.105 1.00 86.56 186 THR A CA 1
ATOM 1416 C C . THR A 1 186 ? 9.233 -4.916 -25.373 1.00 86.56 186 THR A C 1
ATOM 1418 O O . THR A 1 186 ? 9.360 -3.773 -25.797 1.00 86.56 186 THR A O 1
ATOM 1421 N N . ASP A 1 187 ? 8.418 -5.789 -25.959 1.00 81.25 187 ASP A N 1
ATOM 1422 C CA . ASP A 1 187 ? 7.495 -5.486 -27.057 1.00 81.25 187 ASP A CA 1
ATOM 1423 C C . ASP A 1 187 ? 6.193 -4.808 -26.590 1.00 81.25 187 ASP A C 1
ATOM 1425 O O . ASP A 1 187 ? 5.384 -4.381 -27.417 1.00 81.25 187 ASP A O 1
ATOM 1429 N N . SER A 1 188 ? 5.985 -4.688 -25.277 1.00 76.19 188 SER A N 1
ATOM 1430 C CA . SER A 1 188 ? 4.811 -4.048 -24.692 1.00 76.19 188 SER A CA 1
ATOM 1431 C C . SER A 1 188 ? 5.106 -2.614 -24.249 1.00 76.19 188 SER A C 1
ATOM 1433 O O . SER A 1 188 ? 6.123 -2.319 -23.626 1.00 76.19 188 SER A O 1
ATOM 1435 N N . THR A 1 189 ? 4.185 -1.701 -24.550 1.00 79.62 189 THR A N 1
ATOM 1436 C CA . THR A 1 189 ? 4.159 -0.364 -23.945 1.00 79.62 189 THR A CA 1
ATOM 1437 C C . THR A 1 189 ? 3.213 -0.379 -22.755 1.00 79.62 189 THR A C 1
ATOM 1439 O O . THR A 1 189 ? 2.027 -0.675 -22.923 1.00 79.62 189 THR A O 1
ATOM 1442 N N . MET A 1 190 ? 3.699 -0.017 -21.570 1.00 89.25 190 MET A N 1
ATOM 1443 C CA . MET A 1 190 ? 2.889 0.021 -20.355 1.00 89.25 190 MET A CA 1
ATOM 1444 C C . MET A 1 190 ? 2.418 1.448 -20.096 1.00 89.25 190 MET A C 1
ATOM 1446 O O . MET A 1 190 ? 3.003 2.169 -19.295 1.00 89.25 190 MET A O 1
ATOM 1450 N N . THR A 1 191 ? 1.371 1.880 -20.792 1.00 92.81 191 THR A N 1
ATOM 1451 C CA . THR A 1 191 ? 0.822 3.234 -20.627 1.00 92.81 191 THR A CA 1
ATOM 1452 C C . THR A 1 191 ? -0.528 3.205 -19.925 1.00 92.81 191 THR A C 1
ATOM 1454 O O . THR A 1 191 ? -1.272 2.227 -20.011 1.00 92.81 191 THR A O 1
ATOM 1457 N N . GLY A 1 192 ? -0.845 4.283 -19.206 1.00 92.75 192 GLY A N 1
ATOM 1458 C CA . GLY A 1 192 ? -2.128 4.430 -18.522 1.00 92.75 192 GLY A CA 1
ATOM 1459 C C . GLY A 1 192 ? -2.339 3.481 -17.341 1.00 92.75 192 GLY A C 1
ATOM 1460 O O . GLY A 1 192 ? -3.490 3.220 -16.991 1.00 92.75 192 GLY A O 1
ATOM 1461 N N . LEU A 1 193 ? -1.272 2.975 -16.712 1.00 95.50 193 LEU A N 1
ATOM 1462 C CA . LEU A 1 193 ? -1.402 2.141 -15.515 1.00 95.50 193 LEU A CA 1
ATOM 1463 C C . LEU A 1 193 ? -2.112 2.921 -14.400 1.00 95.50 193 LEU A C 1
ATOM 1465 O O . LEU A 1 193 ? -1.779 4.074 -14.127 1.00 95.50 193 LEU A O 1
ATOM 1469 N N . GLN A 1 194 ? -3.091 2.287 -13.760 1.00 96.31 194 GLN A N 1
ATOM 1470 C CA . GLN A 1 194 ? -3.831 2.846 -12.630 1.00 96.31 194 GLN A CA 1
ATOM 1471 C C . GLN A 1 194 ? -3.668 1.904 -11.440 1.00 96.31 194 GLN A C 1
ATOM 1473 O O . GLN A 1 194 ? -4.142 0.764 -11.476 1.00 96.31 194 GLN A O 1
ATOM 1478 N N . ILE A 1 195 ? -2.980 2.380 -10.408 1.00 96.81 195 ILE A N 1
ATOM 1479 C CA . ILE A 1 195 ? -2.650 1.608 -9.211 1.00 96.81 195 ILE A CA 1
ATOM 1480 C C . ILE A 1 195 ? -3.361 2.251 -8.022 1.00 96.81 195 ILE A C 1
ATOM 1482 O O . ILE A 1 195 ? -3.273 3.461 -7.816 1.00 96.81 195 ILE A O 1
ATOM 1486 N N . ILE A 1 196 ? -4.069 1.441 -7.240 1.00 96.19 196 ILE A N 1
ATOM 1487 C CA . ILE A 1 196 ? -4.744 1.878 -6.019 1.00 96.19 196 ILE A CA 1
ATOM 1488 C C . ILE A 1 196 ? -3.899 1.453 -4.822 1.00 96.19 196 ILE A C 1
ATOM 1490 O O . ILE A 1 196 ? -3.712 0.261 -4.593 1.00 96.19 196 ILE A O 1
ATOM 1494 N N . GLY A 1 197 ? -3.401 2.428 -4.066 1.00 95.00 197 GLY A N 1
ATOM 1495 C CA . GLY A 1 197 ? -2.802 2.229 -2.753 1.00 95.00 197 GLY A CA 1
ATOM 1496 C C . GLY A 1 197 ? -3.878 2.163 -1.672 1.00 95.00 197 GLY A C 1
ATOM 1497 O O . GLY A 1 197 ? -4.758 3.021 -1.612 1.00 95.00 197 GLY A O 1
ATOM 1498 N N . ILE A 1 198 ? -3.792 1.153 -0.817 1.00 94.38 198 ILE A N 1
ATOM 1499 C CA . ILE A 1 198 ? -4.683 0.919 0.315 1.00 94.38 198 ILE A CA 1
ATOM 1500 C C . ILE A 1 198 ? -3.840 1.028 1.583 1.00 94.38 198 ILE A C 1
ATOM 1502 O O . ILE A 1 198 ? -2.805 0.374 1.696 1.00 94.38 198 ILE A O 1
ATOM 1506 N N . SER A 1 199 ? -4.276 1.841 2.536 1.00 93.12 199 SER A N 1
ATOM 1507 C CA . SER A 1 199 ? -3.622 2.027 3.833 1.00 93.12 199 SER A CA 1
ATOM 1508 C C . SER A 1 199 ? -4.660 2.071 4.945 1.00 93.12 199 SER A C 1
ATOM 1510 O O . SER A 1 199 ? -5.834 2.343 4.698 1.00 93.12 199 SER A O 1
ATOM 1512 N N . ILE A 1 200 ? -4.229 1.929 6.199 1.00 93.69 200 ILE A N 1
ATOM 1513 C CA . ILE A 1 200 ? -5.127 2.047 7.360 1.00 93.69 200 ILE A CA 1
ATOM 1514 C C . ILE A 1 200 ? -5.896 3.388 7.399 1.00 93.69 200 ILE A C 1
ATOM 1516 O O . ILE A 1 200 ? -6.974 3.478 7.985 1.00 93.69 200 ILE A O 1
ATOM 1520 N N . SER A 1 201 ? -5.386 4.438 6.741 1.00 91.75 201 SER A N 1
ATOM 1521 C CA . SER A 1 201 ? -6.077 5.728 6.643 1.00 91.75 201 SER A CA 1
ATOM 1522 C C . SER A 1 201 ? -7.384 5.672 5.835 1.00 91.75 201 SER A C 1
ATOM 1524 O O . SER A 1 201 ? -8.253 6.515 6.050 1.00 91.75 201 SER A O 1
ATOM 1526 N N . ASP A 1 202 ? -7.589 4.654 4.991 1.00 92.56 202 ASP A N 1
ATOM 1527 C CA . ASP A 1 202 ? -8.828 4.462 4.219 1.00 92.56 202 ASP A CA 1
ATOM 1528 C C . ASP A 1 202 ? -10.047 4.138 5.103 1.00 92.56 202 ASP A C 1
ATOM 1530 O O . ASP A 1 202 ? -11.195 4.287 4.679 1.00 92.56 202 ASP A O 1
ATOM 1534 N N . LEU A 1 203 ? -9.825 3.772 6.369 1.00 93.81 203 LEU A N 1
ATOM 1535 C CA . LEU A 1 203 ? -10.879 3.638 7.380 1.00 93.81 203 LEU A CA 1
ATOM 1536 C C . LEU A 1 203 ? -11.475 4.990 7.810 1.00 93.81 203 LEU A C 1
ATOM 1538 O O . LEU A 1 203 ? -12.475 5.020 8.527 1.00 93.81 203 LEU A O 1
ATOM 1542 N N . LEU A 1 204 ? -10.882 6.118 7.409 1.00 91.44 204 LEU A N 1
ATOM 1543 C CA . LEU A 1 204 ? -11.410 7.457 7.688 1.00 91.44 204 LEU A CA 1
ATOM 1544 C C . LEU A 1 204 ? -12.388 7.968 6.626 1.00 91.44 204 LEU A C 1
ATOM 1546 O O . LEU A 1 204 ? -13.079 8.954 6.899 1.00 91.44 204 LEU A O 1
ATOM 1550 N N . ASN A 1 205 ? -12.456 7.303 5.471 1.00 80.50 205 ASN A N 1
ATOM 1551 C CA . ASN A 1 205 ? -13.247 7.712 4.311 1.00 80.50 205 ASN A CA 1
ATOM 1552 C C . ASN A 1 205 ? -14.619 7.025 4.246 1.00 80.50 205 ASN A C 1
ATOM 1554 O O . ASN A 1 205 ? -14.775 5.903 4.785 1.00 80.50 205 ASN A O 1
#

Sequence (205 aa):
MKTLSLLLGIIAFSTALFSQSRQEISGNRAFSSPVHIQGMVTNTGGQSVGNVTLIVLPDSITFLSELSGSFDVTLELQDNVPHQLYVEKDGDLLSGISTFGLLLIFNRMMEHILGNLPLASPYQIVAADLNGDGAVTIFDLLLLRKHLLFLDLTDTVKLWHFVKAGCDPIAGPANCPLDYVETFTTDSTMTGLQIIGISISDLLN